Protein AF-A0A8J6EB30-F1 (afdb_monomer_lite)

Structure (mmCIF, N/CA/C/O backbone):
data_AF-A0A8J6EB30-F1
#
_entry.id   AF-A0A8J6EB30-F1
#
loop_
_atom_site.group_PDB
_atom_site.id
_atom_site.type_symbol
_atom_site.label_atom_id
_atom_site.label_alt_id
_atom_site.label_comp_id
_atom_site.label_asym_id
_atom_site.label_entity_id
_atom_site.label_seq_id
_atom_site.pdbx_PDB_ins_code
_atom_site.Cartn_x
_atom_site.Cartn_y
_atom_site.Cartn_z
_atom_site.occupancy
_atom_site.B_iso_or_equiv
_atom_site.auth_seq_id
_atom_site.auth_comp_id
_atom_site.auth_asym_id
_atom_site.auth_atom_id
_atom_site.pdbx_PDB_model_num
ATOM 1 N N . ASP A 1 1 ? 13.362 -8.548 6.497 1.00 59.22 1 ASP A N 1
ATOM 2 C CA . ASP A 1 1 ? 13.182 -8.832 5.056 1.00 59.22 1 ASP A CA 1
ATOM 3 C C . ASP A 1 1 ? 12.325 -7.748 4.424 1.00 59.22 1 ASP A C 1
ATOM 5 O O . ASP A 1 1 ? 11.724 -6.973 5.163 1.00 59.22 1 ASP A O 1
ATOM 9 N N . PHE A 1 2 ? 12.331 -7.633 3.097 1.00 71.62 2 PHE A N 1
ATOM 10 C CA . PHE A 1 2 ? 11.572 -6.624 2.349 1.00 71.62 2 PHE A CA 1
ATOM 11 C C . PHE A 1 2 ? 10.432 -7.324 1.606 1.00 71.62 2 PHE A C 1
ATOM 13 O O . PHE A 1 2 ? 10.643 -8.395 1.038 1.00 71.62 2 PHE A O 1
ATOM 20 N N . GLN A 1 3 ? 9.230 -6.754 1.662 1.00 89.06 3 GLN A N 1
ATOM 21 C CA . GLN A 1 3 ? 8.008 -7.368 1.144 1.00 89.06 3 GLN A CA 1
ATOM 22 C C . GLN A 1 3 ? 7.189 -6.347 0.362 1.00 89.06 3 GLN A C 1
ATOM 24 O O . GLN A 1 3 ? 7.165 -5.163 0.701 1.00 89.06 3 GLN A O 1
ATOM 29 N N . TRP A 1 4 ? 6.498 -6.830 -0.664 1.00 94.50 4 TRP A N 1
ATOM 30 C CA . TRP A 1 4 ? 5.539 -6.067 -1.462 1.00 94.50 4 TRP A CA 1
ATOM 31 C C . TRP A 1 4 ? 4.129 -6.613 -1.248 1.00 94.50 4 TRP A C 1
ATOM 33 O O . TRP A 1 4 ? 3.964 -7.788 -0.932 1.00 94.50 4 TRP A O 1
ATOM 43 N N . VAL A 1 5 ? 3.108 -5.776 -1.410 1.00 95.31 5 VAL A N 1
ATOM 44 C CA . VAL A 1 5 ? 1.706 -6.162 -1.191 1.00 95.31 5 VAL A CA 1
ATOM 45 C C . VAL A 1 5 ? 1.016 -6.325 -2.541 1.00 95.31 5 VAL A C 1
ATOM 47 O O . VAL A 1 5 ? 1.089 -5.443 -3.396 1.00 95.31 5 VAL A O 1
ATOM 50 N N . GLN A 1 6 ? 0.345 -7.460 -2.745 1.00 95.94 6 GLN A N 1
ATOM 51 C CA . GLN A 1 6 ? -0.452 -7.711 -3.945 1.00 95.94 6 GLN A CA 1
ATOM 52 C C . GLN A 1 6 ? -1.480 -6.586 -4.158 1.00 95.94 6 GLN A C 1
ATOM 54 O O . GLN A 1 6 ? -2.275 -6.285 -3.272 1.00 95.94 6 GLN A O 1
ATOM 59 N N . GLY A 1 7 ? -1.496 -5.994 -5.353 1.00 94.00 7 GLY A N 1
ATOM 60 C CA . GLY A 1 7 ? -2.440 -4.939 -5.734 1.00 94.00 7 GLY A CA 1
ATOM 61 C C . GLY A 1 7 ? -2.037 -3.506 -5.359 1.00 94.00 7 GLY A C 1
ATOM 62 O O . GLY A 1 7 ? -2.579 -2.581 -5.967 1.00 94.00 7 GLY A O 1
ATOM 63 N N . ASP A 1 8 ? -1.077 -3.306 -4.452 1.00 93.94 8 ASP A N 1
ATOM 64 C CA . ASP A 1 8 ? -0.544 -1.979 -4.116 1.00 93.94 8 ASP A CA 1
ATOM 65 C C . ASP A 1 8 ? 0.605 -1.564 -5.057 1.00 93.94 8 ASP A C 1
ATOM 67 O O . ASP A 1 8 ? 1.293 -2.391 -5.663 1.00 93.94 8 ASP A O 1
ATOM 71 N N . VAL A 1 9 ? 0.823 -0.251 -5.193 1.00 95.19 9 VAL A N 1
ATOM 72 C CA . VAL A 1 9 ? 1.916 0.296 -6.012 1.00 95.19 9 VAL A CA 1
ATOM 73 C C . VAL A 1 9 ? 3.246 0.087 -5.295 1.00 95.19 9 VAL A C 1
ATOM 75 O O . VAL A 1 9 ? 3.449 0.567 -4.182 1.00 95.19 9 VAL A O 1
ATOM 78 N N . CYS A 1 10 ? 4.154 -0.615 -5.961 1.00 93.62 10 CYS A N 1
ATOM 79 C CA . CYS A 1 10 ? 5.485 -0.949 -5.478 1.00 93.62 10 CYS A CA 1
ATOM 80 C C . CYS A 1 10 ? 6.544 -0.144 -6.243 1.00 93.62 10 CYS A C 1
ATOM 82 O O . CYS A 1 10 ? 6.416 0.069 -7.452 1.00 93.62 10 CYS A O 1
ATOM 84 N N . GLU A 1 11 ? 7.601 0.279 -5.547 1.00 93.69 11 GLU A N 1
ATOM 85 C CA . GLU A 1 11 ? 8.660 1.132 -6.100 1.00 93.69 11 GLU A CA 1
ATOM 86 C C . GLU A 1 11 ? 10.017 0.417 -6.173 1.00 93.69 11 GLU A C 1
ATOM 88 O O . GLU A 1 11 ? 10.403 -0.328 -5.269 1.00 93.69 11 GLU A O 1
ATOM 93 N N . VAL A 1 12 ? 10.774 0.698 -7.236 1.00 92.06 12 VAL A N 1
ATOM 94 C CA . VAL A 1 12 ? 12.175 0.297 -7.418 1.00 92.06 12 VAL A CA 1
ATOM 95 C C . VAL A 1 12 ? 12.986 1.536 -7.782 1.00 92.06 12 VAL A C 1
ATOM 97 O O . VAL A 1 12 ? 12.782 2.132 -8.840 1.00 92.06 12 VAL A O 1
ATOM 100 N N . GLN A 1 13 ? 13.938 1.911 -6.928 1.00 91.50 13 GLN A N 1
ATOM 101 C CA . GLN A 1 13 ? 14.874 2.995 -7.217 1.00 91.50 13 GLN A CA 1
ATOM 102 C C . GLN A 1 13 ? 16.136 2.459 -7.904 1.00 91.50 13 GLN A C 1
ATOM 104 O O . GLN A 1 13 ? 16.803 1.553 -7.407 1.00 91.50 13 GLN A O 1
ATOM 109 N N . LEU A 1 14 ? 16.471 3.054 -9.045 1.00 88.62 14 LEU A N 1
ATOM 110 C CA . LEU A 1 14 ? 17.650 2.776 -9.857 1.00 88.62 14 LEU A CA 1
ATOM 111 C C . LEU A 1 14 ? 18.564 4.006 -9.876 1.00 88.62 14 LEU A C 1
ATOM 113 O O . LEU A 1 14 ? 18.087 5.139 -9.882 1.00 88.62 14 LEU A O 1
ATOM 117 N N . MET A 1 15 ? 19.877 3.788 -9.956 1.00 90.25 15 MET A N 1
ATOM 118 C CA . MET A 1 15 ? 20.851 4.844 -10.246 1.00 90.25 15 MET A CA 1
ATOM 119 C C . MET A 1 15 ? 21.352 4.663 -11.680 1.00 90.25 15 MET A C 1
ATOM 121 O O . MET A 1 15 ? 22.014 3.669 -11.980 1.00 90.25 15 MET A O 1
ATOM 125 N N . VAL A 1 16 ? 21.035 5.607 -12.564 1.00 90.69 16 VAL A N 1
ATOM 126 C CA . VAL A 1 16 ? 21.432 5.590 -13.985 1.00 90.69 16 VAL A CA 1
ATOM 127 C C . VAL A 1 16 ? 22.398 6.732 -14.296 1.00 90.69 16 VAL A C 1
ATOM 129 O O . VAL A 1 16 ? 22.538 7.663 -13.511 1.00 90.69 16 VAL A O 1
ATOM 132 N N . TYR A 1 17 ? 23.081 6.678 -15.438 1.00 91.69 17 TYR A N 1
ATOM 133 C CA . TYR A 1 17 ? 24.004 7.727 -15.878 1.00 91.69 17 TYR A CA 1
ATOM 134 C C . TYR A 1 17 ? 23.824 7.981 -17.373 1.00 91.69 17 TYR A C 1
ATOM 136 O O . TYR A 1 17 ? 23.821 7.038 -18.163 1.00 91.69 17 TYR A O 1
ATOM 144 N N . ASN A 1 18 ? 23.690 9.251 -17.757 1.00 94.50 18 ASN A N 1
ATOM 145 C CA . ASN A 1 18 ? 23.754 9.681 -19.148 1.00 94.50 18 ASN A CA 1
ATOM 146 C C . ASN A 1 18 ? 25.196 10.103 -19.502 1.00 94.50 18 ASN A C 1
ATOM 148 O O . ASN A 1 18 ? 25.629 11.165 -19.050 1.00 94.50 18 ASN A O 1
ATOM 152 N N . PRO A 1 19 ? 25.931 9.332 -20.326 1.00 92.50 19 PRO A N 1
ATOM 153 C CA . PRO A 1 19 ? 27.276 9.689 -20.777 1.00 92.50 19 PRO A CA 1
ATOM 154 C C . PRO A 1 19 ? 27.287 10.690 -21.945 1.00 92.50 19 PRO A C 1
ATOM 156 O O . PRO A 1 19 ? 28.359 11.045 -22.427 1.00 92.50 19 PRO A O 1
ATOM 159 N N . MET A 1 20 ? 26.124 11.113 -22.455 1.00 94.25 20 MET A N 1
ATOM 160 C CA . MET A 1 20 ? 26.052 11.994 -23.620 1.00 94.25 20 MET A CA 1
ATOM 161 C C . MET A 1 20 ? 26.246 13.470 -23.227 1.00 94.25 20 MET A C 1
ATOM 163 O O . MET A 1 20 ? 25.727 13.903 -22.194 1.00 94.25 20 MET A O 1
ATOM 167 N N . PRO A 1 21 ? 26.893 14.289 -24.082 1.00 94.81 21 PRO A N 1
ATOM 168 C CA . PRO A 1 21 ? 27.106 15.724 -23.855 1.00 94.81 21 PRO A CA 1
ATOM 169 C C . PRO A 1 21 ? 25.845 16.573 -24.136 1.00 94.81 21 PRO A C 1
ATOM 171 O O . PRO A 1 21 ? 25.933 17.732 -24.539 1.00 94.81 21 PRO A O 1
ATOM 174 N N . PHE A 1 22 ? 24.655 15.989 -23.979 1.00 94.94 22 PHE A N 1
ATOM 175 C CA . PHE A 1 22 ? 23.350 16.621 -24.181 1.00 94.94 22 PHE A CA 1
ATOM 176 C C . PHE A 1 22 ? 22.278 15.935 -23.316 1.00 94.94 22 PHE A C 1
ATOM 178 O O . PHE A 1 22 ? 22.468 14.805 -22.864 1.00 94.94 22 PHE A O 1
ATOM 185 N N . GLU A 1 23 ? 21.141 16.605 -23.100 1.00 95.19 23 GLU A N 1
ATOM 186 C CA . GLU A 1 23 ? 19.981 16.020 -22.409 1.00 95.19 23 GLU A CA 1
ATOM 187 C C . GLU A 1 23 ? 19.445 14.805 -23.182 1.00 95.19 23 GLU A C 1
ATOM 189 O O . GLU A 1 23 ? 19.050 14.920 -24.346 1.00 95.19 23 GLU A O 1
ATOM 194 N N . LEU A 1 24 ? 19.411 13.645 -22.528 1.00 94.88 24 LEU A N 1
ATOM 195 C CA . LEU A 1 24 ? 18.899 12.407 -23.099 1.00 94.88 24 LEU A CA 1
ATOM 196 C C . LEU A 1 24 ? 17.431 12.231 -22.702 1.00 94.88 24 LEU A C 1
ATOM 198 O O . LEU A 1 24 ? 17.121 11.951 -21.543 1.00 94.88 24 LEU A O 1
ATOM 202 N N . ARG A 1 25 ? 16.525 12.390 -23.671 1.00 94.62 25 ARG A N 1
ATOM 203 C CA . ARG A 1 25 ? 15.101 12.087 -23.487 1.00 94.62 25 ARG A CA 1
ATOM 204 C C . ARG A 1 25 ? 14.846 10.592 -23.641 1.00 94.62 25 ARG A C 1
ATOM 206 O O . ARG A 1 25 ? 15.087 10.022 -24.702 1.00 94.62 25 ARG A O 1
ATOM 213 N N . VAL A 1 26 ? 14.331 9.997 -22.573 1.00 95.38 26 VAL A N 1
ATOM 214 C CA . VAL A 1 26 ? 13.856 8.619 -22.498 1.00 95.38 26 VAL A CA 1
ATOM 215 C C . VAL A 1 26 ? 12.338 8.643 -22.656 1.00 95.38 26 VAL A C 1
ATOM 217 O O . VAL A 1 26 ? 11.623 9.226 -21.841 1.00 95.38 26 VAL A O 1
ATOM 220 N N . GLU A 1 27 ? 11.849 8.043 -23.736 1.00 94.75 27 GLU A N 1
ATOM 221 C CA . GLU A 1 27 ? 10.437 8.072 -24.142 1.00 94.75 27 GLU A CA 1
ATOM 222 C C . GLU A 1 27 ? 9.580 7.139 -23.280 1.00 94.75 27 GLU A C 1
ATOM 224 O O . GLU A 1 27 ? 8.386 7.360 -23.096 1.00 94.75 27 GLU A O 1
ATOM 229 N N . THR A 1 28 ? 10.183 6.058 -22.788 1.00 94.31 28 THR A N 1
ATOM 230 C CA . THR A 1 28 ? 9.544 5.006 -21.995 1.00 94.31 28 THR A CA 1
ATOM 231 C C . THR A 1 28 ? 10.636 4.243 -21.256 1.00 94.31 28 THR A C 1
ATOM 233 O O . THR A 1 28 ? 11.582 3.787 -21.888 1.00 94.31 28 THR A O 1
ATOM 236 N N . MET A 1 29 ? 10.508 4.082 -19.944 1.00 95.75 29 MET A N 1
ATOM 237 C CA . MET A 1 29 ? 11.375 3.260 -19.102 1.00 95.75 29 MET A CA 1
ATOM 238 C C . MET A 1 29 ? 10.501 2.465 -18.133 1.00 95.75 29 MET A C 1
ATOM 240 O O . MET A 1 29 ? 9.633 3.040 -17.478 1.00 95.75 29 MET A O 1
ATOM 244 N N . GLY A 1 30 ? 10.707 1.154 -18.043 1.00 95.00 30 GLY A N 1
ATOM 245 C CA . GLY A 1 30 ? 9.877 0.258 -17.236 1.00 95.00 30 GLY A CA 1
ATOM 246 C C . GLY A 1 30 ? 10.669 -0.933 -16.715 1.00 95.00 30 GLY A C 1
ATOM 247 O O . GLY A 1 30 ? 11.785 -1.192 -17.158 1.00 95.00 30 GLY A O 1
ATOM 248 N N . LEU A 1 31 ? 10.120 -1.644 -15.735 1.00 95.25 31 LEU A N 1
ATOM 249 C CA . LEU A 1 31 ? 10.809 -2.754 -15.079 1.00 95.25 31 LEU A CA 1
ATOM 250 C C . LEU A 1 31 ? 10.747 -4.030 -15.928 1.00 95.25 31 LEU A C 1
ATOM 252 O O . LEU A 1 31 ? 9.751 -4.309 -16.594 1.00 95.25 31 LEU A O 1
ATOM 256 N N . LEU A 1 32 ? 11.819 -4.819 -15.863 1.00 93.75 32 LEU A N 1
ATOM 257 C CA . LEU A 1 32 ? 11.870 -6.199 -16.336 1.00 93.75 32 LEU A CA 1
ATOM 258 C C . LEU A 1 32 ? 11.867 -7.107 -15.109 1.00 93.75 32 LEU A C 1
ATOM 260 O O . LEU A 1 32 ? 12.786 -7.055 -14.290 1.00 93.75 32 LEU A O 1
ATOM 264 N N . THR A 1 33 ? 10.831 -7.927 -14.972 1.00 94.75 33 THR A N 1
ATOM 265 C CA . THR A 1 33 ? 10.595 -8.776 -13.798 1.00 94.75 33 THR A CA 1
ATOM 266 C C . THR A 1 33 ? 10.280 -10.215 -14.200 1.00 94.75 33 THR A C 1
ATOM 268 O O . THR A 1 33 ? 9.974 -10.508 -15.356 1.00 94.75 33 THR A O 1
ATOM 271 N N . SER A 1 34 ? 10.380 -11.136 -13.244 1.00 94.19 34 SER A N 1
ATOM 272 C CA . SER A 1 34 ? 9.935 -12.526 -13.390 1.00 94.19 34 SER A CA 1
ATOM 273 C C . SER A 1 34 ? 9.503 -13.113 -12.044 1.00 94.19 34 SER A C 1
ATOM 275 O O . SER A 1 34 ? 9.836 -12.556 -10.998 1.00 94.19 34 SER A O 1
ATOM 277 N N . GLY A 1 35 ? 8.752 -14.217 -12.066 1.00 94.31 35 GLY A N 1
ATOM 278 C CA . GLY A 1 35 ? 8.106 -14.786 -10.881 1.00 94.31 35 GLY A CA 1
ATOM 279 C C . GLY A 1 35 ? 6.596 -14.561 -10.936 1.00 94.31 35 GLY A C 1
ATOM 280 O O . GLY A 1 35 ? 5.938 -15.125 -11.809 1.00 94.31 35 GLY A O 1
ATOM 281 N N . VAL A 1 36 ? 6.058 -13.745 -10.026 1.00 96.06 36 VAL A N 1
ATOM 282 C CA . VAL A 1 36 ? 4.641 -13.325 -10.039 1.00 96.06 36 VAL A CA 1
ATOM 283 C C . VAL A 1 36 ? 4.266 -12.523 -11.294 1.00 96.06 36 VAL A C 1
ATOM 285 O O . VAL A 1 36 ? 5.113 -11.920 -11.956 1.00 96.06 36 VAL A O 1
ATOM 288 N N . GLU A 1 37 ? 2.967 -12.440 -11.576 1.00 96.88 37 GLU A N 1
ATOM 289 C CA . GLU A 1 37 ? 2.422 -11.500 -12.560 1.00 96.88 37 GLU A CA 1
ATOM 290 C C . GLU A 1 37 ? 2.611 -10.057 -12.070 1.00 96.88 37 GLU A C 1
ATOM 292 O O . GLU A 1 37 ? 2.176 -9.707 -10.970 1.00 96.88 37 GLU A O 1
ATOM 297 N N . PHE A 1 38 ? 3.235 -9.203 -12.883 1.00 96.44 38 PHE A N 1
ATOM 298 C CA . PHE A 1 38 ? 3.584 -7.832 -12.509 1.00 96.44 38 PHE A CA 1
ATOM 299 C C . PHE A 1 38 ? 3.249 -6.840 -13.622 1.00 96.44 38 PHE A C 1
ATOM 301 O O . PHE A 1 38 ? 3.666 -6.997 -14.768 1.00 96.44 38 PHE A O 1
ATOM 308 N N . GLU A 1 39 ? 2.526 -5.785 -13.264 1.00 97.06 39 GLU A N 1
ATOM 309 C CA . GLU A 1 39 ? 2.148 -4.696 -14.157 1.00 97.06 39 GLU A CA 1
ATOM 310 C C . GLU A 1 39 ? 3.106 -3.520 -13.950 1.00 97.06 39 GLU A C 1
ATOM 312 O O . GLU A 1 39 ? 2.933 -2.720 -13.031 1.00 97.06 39 GLU A O 1
ATOM 317 N N . SER A 1 40 ? 4.152 -3.419 -14.777 1.00 93.94 40 SER A N 1
ATOM 318 C CA . SER A 1 40 ? 5.017 -2.233 -14.762 1.00 93.94 40 SER A CA 1
ATOM 319 C C . SER A 1 40 ? 4.253 -1.021 -15.293 1.00 93.94 40 SER A C 1
ATOM 321 O O . SER A 1 40 ? 3.540 -1.123 -16.289 1.00 93.94 40 SER A O 1
ATOM 323 N N . LEU A 1 41 ? 4.440 0.131 -14.647 1.00 94.44 41 LEU A N 1
ATOM 324 C CA . LEU A 1 41 ? 3.885 1.418 -15.054 1.00 94.44 41 LEU A CA 1
ATOM 325 C C . LEU A 1 41 ? 5.033 2.269 -15.630 1.00 94.44 41 LEU A C 1
ATOM 327 O O . LEU A 1 41 ? 5.826 2.809 -14.854 1.00 94.44 41 LEU A O 1
ATOM 331 N N . PRO A 1 42 ? 5.197 2.352 -16.966 1.00 91.81 42 PRO A N 1
ATOM 332 C CA . PRO A 1 42 ? 6.387 2.961 -17.550 1.00 91.81 42 PRO A CA 1
ATOM 333 C C . PRO A 1 42 ? 6.409 4.487 -17.406 1.00 91.81 42 PRO A C 1
ATOM 335 O O . PRO A 1 42 ? 5.382 5.153 -17.543 1.00 91.81 42 PRO A O 1
ATOM 338 N N . ALA A 1 43 ? 7.599 5.045 -17.195 1.00 92.88 43 ALA A N 1
ATOM 339 C CA . ALA A 1 43 ? 7.835 6.479 -17.058 1.00 92.88 43 ALA A CA 1
ATOM 340 C C . ALA A 1 43 ? 8.587 7.055 -18.270 1.00 92.88 43 ALA A C 1
ATOM 342 O O . ALA A 1 43 ? 9.446 6.393 -18.849 1.00 92.88 43 ALA A O 1
ATOM 343 N N . ALA A 1 44 ? 8.308 8.311 -18.621 1.00 94.81 44 ALA A N 1
ATOM 344 C CA . ALA A 1 44 ? 9.126 9.106 -19.540 1.00 94.81 44 ALA A CA 1
ATOM 345 C C . ALA A 1 44 ? 9.935 10.134 -18.732 1.00 94.81 44 ALA A C 1
ATOM 347 O O . ALA A 1 44 ? 9.409 10.712 -17.779 1.00 94.81 44 ALA A O 1
ATOM 348 N N . LEU A 1 45 ? 11.204 10.361 -19.086 1.00 94.31 45 LEU A N 1
ATOM 349 C CA . LEU A 1 45 ? 12.111 11.215 -18.307 1.00 94.31 45 LEU A CA 1
ATOM 350 C C . LEU A 1 45 ? 13.223 11.854 -19.156 1.00 94.31 45 LEU A C 1
ATOM 352 O O . LEU A 1 45 ? 13.587 11.347 -20.215 1.00 94.31 45 LEU A O 1
ATOM 356 N N . SER A 1 46 ? 13.783 12.964 -18.669 1.00 94.75 46 SER A N 1
ATOM 357 C CA . SER A 1 46 ? 14.971 13.617 -19.240 1.00 94.75 46 SER A CA 1
ATOM 358 C C . SER A 1 46 ? 16.160 13.441 -18.299 1.00 94.75 46 SER A C 1
ATOM 360 O O . SER A 1 46 ? 16.129 13.937 -17.173 1.00 94.75 46 SER A O 1
ATOM 362 N N . LEU A 1 47 ? 17.227 12.790 -18.765 1.00 95.69 47 LEU A N 1
ATOM 363 C CA . LEU A 1 47 ? 18.503 12.743 -18.050 1.00 95.69 47 LEU A CA 1
ATOM 364 C C . LEU A 1 47 ? 19.383 13.929 -18.491 1.00 95.69 47 LEU A C 1
ATOM 366 O O . LEU A 1 47 ? 19.610 14.085 -19.695 1.00 95.69 47 LEU A O 1
ATOM 370 N N . PRO A 1 48 ? 19.916 14.754 -17.567 1.00 96.12 48 PRO A N 1
ATOM 371 C CA . PRO A 1 48 ? 20.847 15.834 -17.904 1.00 96.12 48 PRO A CA 1
ATOM 372 C C . PRO A 1 48 ? 22.084 15.344 -18.669 1.00 96.12 48 PRO A C 1
ATOM 374 O O . PRO A 1 48 ? 22.458 14.176 -18.562 1.00 96.12 48 PRO A O 1
ATOM 377 N N . ALA A 1 49 ? 22.744 16.235 -19.412 1.00 95.88 49 ALA A N 1
ATOM 378 C CA . ALA A 1 49 ? 24.053 15.950 -20.004 1.00 95.88 49 ALA A CA 1
ATOM 379 C C . ALA A 1 49 ? 25.064 15.545 -18.918 1.00 95.88 49 ALA A C 1
ATOM 381 O O . ALA A 1 49 ? 25.092 16.171 -17.859 1.00 95.88 49 ALA A O 1
ATOM 382 N N . GLU A 1 50 ? 25.871 14.513 -19.184 1.00 94.00 50 GLU A N 1
ATOM 383 C CA . GLU A 1 50 ? 26.930 14.018 -18.284 1.00 94.00 50 GLU A CA 1
ATOM 384 C C . GLU A 1 50 ? 26.473 13.840 -16.814 1.00 94.00 50 GLU A C 1
ATOM 386 O O . GLU A 1 50 ? 27.215 14.132 -15.879 1.00 94.00 50 GLU A O 1
ATOM 391 N N . SER A 1 51 ? 25.245 13.343 -16.599 1.00 90.94 51 SER A N 1
ATOM 392 C CA . SER A 1 51 ? 24.436 13.504 -15.368 1.00 90.94 51 SER A CA 1
ATOM 393 C C . SER A 1 51 ? 25.046 13.073 -14.024 1.00 90.94 51 SER A C 1
ATOM 395 O O . SER A 1 51 ? 24.440 13.318 -12.980 1.00 90.94 51 SER A O 1
ATOM 397 N N . GLY A 1 52 ? 26.160 12.340 -14.025 1.00 91.00 52 GLY A N 1
ATOM 398 C CA . GLY A 1 52 ? 26.562 11.487 -12.907 1.00 91.00 52 GLY A CA 1
ATOM 399 C C . GLY A 1 52 ? 25.499 10.425 -12.591 1.00 91.00 52 GLY A C 1
ATOM 400 O O . GLY A 1 52 ? 24.621 10.143 -13.411 1.00 91.00 52 GLY A O 1
ATOM 401 N N . LEU A 1 53 ? 25.569 9.836 -11.394 1.00 91.38 53 LEU A N 1
ATOM 402 C CA . LEU A 1 53 ? 24.553 8.896 -10.915 1.00 91.38 53 LEU A CA 1
ATOM 403 C C . LEU A 1 53 ? 23.254 9.646 -10.581 1.00 91.38 53 LEU A C 1
ATOM 405 O O . LEU A 1 53 ? 23.154 10.314 -9.553 1.00 91.38 53 LEU A O 1
ATOM 409 N N . TYR A 1 54 ? 22.265 9.507 -11.456 1.00 93.00 54 TYR A N 1
ATOM 410 C CA . TYR A 1 54 ? 20.951 10.129 -11.381 1.00 93.00 54 TYR A CA 1
ATOM 411 C C . TYR A 1 54 ? 19.911 9.120 -10.852 1.00 93.00 54 TYR A C 1
ATOM 413 O O . TYR A 1 54 ? 19.812 8.020 -11.407 1.00 93.00 54 TYR A O 1
ATOM 421 N N . PRO A 1 55 ? 19.143 9.446 -9.795 1.00 93.81 55 PRO A N 1
ATOM 422 C CA . PRO A 1 55 ? 18.128 8.550 -9.249 1.00 93.81 55 PRO A CA 1
ATOM 423 C C . PRO A 1 55 ? 16.866 8.534 -10.122 1.00 93.81 55 PRO A C 1
ATOM 425 O O . PRO A 1 55 ? 16.317 9.581 -10.461 1.00 93.81 55 PRO A O 1
ATOM 428 N N . VAL A 1 56 ? 16.372 7.339 -10.438 1.00 93.81 56 VAL A N 1
ATOM 429 C CA . VAL A 1 56 ? 15.095 7.110 -11.125 1.00 93.81 56 VAL A CA 1
ATOM 430 C C . VAL A 1 56 ? 14.279 6.116 -10.312 1.00 93.81 56 VAL A C 1
ATOM 432 O O . VAL A 1 56 ? 14.726 4.995 -10.083 1.00 93.81 56 VAL A O 1
ATOM 435 N N . THR A 1 57 ? 13.071 6.500 -9.907 1.00 94.94 57 THR A N 1
ATOM 436 C CA . THR A 1 57 ? 12.089 5.557 -9.358 1.00 94.94 57 THR A CA 1
ATOM 437 C C . THR A 1 57 ? 11.222 5.028 -10.497 1.00 94.94 57 THR A C 1
ATOM 439 O O . THR A 1 57 ? 10.555 5.805 -11.179 1.00 94.94 57 THR A O 1
ATOM 442 N N . LEU A 1 58 ? 11.226 3.711 -10.699 1.00 95.25 58 LEU A N 1
ATOM 443 C CA . LEU A 1 58 ? 10.245 3.007 -11.523 1.00 95.25 58 LEU A CA 1
ATOM 444 C C . LEU A 1 58 ? 9.217 2.336 -10.614 1.00 95.25 58 LEU A C 1
ATOM 446 O O . LEU A 1 58 ? 9.558 1.892 -9.517 1.00 95.25 58 LEU A O 1
ATOM 450 N N . VAL A 1 59 ? 7.970 2.246 -11.072 1.00 95.81 59 VAL A N 1
ATOM 451 C CA . VAL A 1 59 ? 6.864 1.714 -10.266 1.00 95.81 59 VAL A CA 1
ATOM 452 C C . VAL A 1 59 ? 6.047 0.669 -11.027 1.00 95.81 59 VAL A C 1
ATOM 454 O O . VAL A 1 59 ? 6.102 0.562 -12.257 1.00 95.81 59 VAL A O 1
ATOM 457 N N . GLY A 1 60 ? 5.297 -0.139 -10.289 1.00 96.00 60 GLY A N 1
ATOM 458 C CA . GLY A 1 60 ? 4.393 -1.138 -10.850 1.00 96.00 60 GLY A CA 1
ATOM 459 C C . GLY A 1 60 ? 3.569 -1.839 -9.779 1.00 96.00 60 GLY A C 1
ATOM 460 O O . GLY A 1 60 ? 3.723 -1.562 -8.593 1.00 96.00 60 GLY A O 1
ATOM 461 N N . VAL A 1 61 ? 2.678 -2.733 -10.198 1.00 97.31 61 VAL A N 1
ATOM 462 C CA . VAL A 1 61 ? 1.730 -3.415 -9.310 1.00 97.31 61 VAL A CA 1
ATOM 463 C C . VAL A 1 61 ? 1.849 -4.933 -9.481 1.00 97.31 61 VAL A C 1
ATOM 465 O O . VAL A 1 61 ? 1.550 -5.441 -10.566 1.00 97.31 61 VAL A O 1
ATOM 468 N N . PRO A 1 62 ? 2.247 -5.695 -8.445 1.00 96.88 62 PRO A N 1
ATOM 469 C CA . PRO A 1 62 ? 2.174 -7.148 -8.491 1.00 96.88 62 PRO A CA 1
ATOM 470 C C . PRO A 1 62 ? 0.706 -7.591 -8.418 1.00 96.88 62 PRO A C 1
ATOM 472 O O . PRO A 1 62 ? -0.050 -7.181 -7.535 1.00 96.88 62 PRO A O 1
ATOM 475 N N . ARG A 1 63 ? 0.282 -8.419 -9.375 1.00 96.12 63 ARG A N 1
ATOM 476 C CA . ARG A 1 63 ? -1.099 -8.909 -9.510 1.00 96.12 63 ARG A CA 1
ATOM 477 C C . ARG A 1 63 ? -1.328 -10.244 -8.796 1.00 96.12 63 ARG A C 1
ATOM 479 O O . ARG A 1 63 ? -2.459 -10.529 -8.406 1.00 96.12 63 ARG A O 1
ATOM 486 N N . THR A 1 64 ? -0.269 -11.010 -8.540 1.00 96.62 64 THR A N 1
ATOM 487 C CA . THR A 1 64 ? -0.288 -12.279 -7.790 1.00 96.62 64 THR A CA 1
ATOM 488 C C . THR A 1 64 ? 0.763 -12.304 -6.674 1.00 96.62 64 THR A C 1
ATOM 490 O O . THR A 1 64 ? 1.665 -11.469 -6.635 1.00 96.62 64 THR A O 1
ATOM 493 N N . THR A 1 65 ? 0.606 -13.234 -5.729 1.00 96.81 65 THR A N 1
ATOM 494 C CA . THR A 1 65 ? 1.498 -13.428 -4.575 1.00 96.81 65 THR A CA 1
ATOM 495 C C . THR A 1 65 ? 2.612 -14.429 -4.869 1.00 96.81 65 THR A C 1
ATOM 497 O O . THR A 1 65 ? 2.520 -15.230 -5.800 1.00 96.81 65 THR A O 1
ATOM 500 N N . GLY A 1 66 ? 3.657 -14.408 -4.042 1.00 95.56 66 GLY A N 1
ATOM 501 C CA . GLY A 1 66 ? 4.848 -15.240 -4.202 1.00 95.56 66 GLY A CA 1
ATOM 502 C C . GLY A 1 66 ? 6.086 -14.412 -4.532 1.00 95.56 66 GLY A C 1
ATOM 503 O O . GLY A 1 66 ? 6.106 -13.197 -4.362 1.00 95.56 66 GLY A O 1
ATOM 504 N N . GLN A 1 67 ? 7.145 -15.077 -4.975 1.00 94.69 67 GLN A N 1
ATOM 505 C CA . GLN A 1 67 ? 8.438 -14.437 -5.186 1.00 94.69 67 GLN A CA 1
ATOM 506 C C . GLN A 1 67 ? 8.500 -13.694 -6.526 1.00 94.69 67 GLN A C 1
ATOM 508 O O . GLN A 1 67 ? 8.135 -14.250 -7.564 1.00 94.69 67 GLN A O 1
ATOM 513 N N . ILE A 1 68 ? 8.999 -12.456 -6.510 1.00 94.00 68 ILE A N 1
ATOM 514 C CA . ILE A 1 68 ? 9.330 -11.679 -7.706 1.00 94.00 68 ILE A CA 1
ATOM 515 C C . ILE A 1 68 ? 10.825 -11.357 -7.734 1.00 94.00 68 ILE A C 1
ATOM 517 O O . ILE A 1 68 ? 11.407 -10.960 -6.726 1.00 94.00 68 ILE A O 1
ATOM 521 N N . THR A 1 69 ? 11.443 -11.482 -8.904 1.00 92.75 69 THR A N 1
ATOM 522 C CA . THR A 1 69 ? 12.809 -11.020 -9.163 1.00 92.75 69 THR A CA 1
ATOM 523 C C . THR A 1 69 ? 12.773 -9.876 -10.170 1.00 92.75 69 THR A C 1
ATOM 525 O O . THR A 1 69 ? 12.180 -9.992 -11.244 1.00 92.75 69 THR A O 1
ATOM 528 N N . VAL A 1 70 ? 13.407 -8.758 -9.815 1.00 92.38 70 VAL A N 1
ATOM 529 C CA . VAL A 1 70 ? 13.699 -7.637 -10.708 1.00 92.38 70 VAL A CA 1
ATOM 530 C C . VAL A 1 70 ? 14.946 -7.999 -11.508 1.00 92.38 70 VAL A C 1
ATOM 532 O O . VAL A 1 70 ? 16.062 -7.956 -10.996 1.00 92.38 70 VAL A O 1
ATOM 535 N N . ASN A 1 71 ? 14.746 -8.359 -12.771 1.00 91.25 71 ASN A N 1
ATOM 536 C CA . ASN A 1 71 ? 15.808 -8.748 -13.698 1.00 91.25 71 ASN A CA 1
ATOM 537 C C . ASN A 1 71 ? 16.500 -7.515 -14.304 1.00 91.25 71 ASN A C 1
ATOM 539 O O . ASN A 1 71 ? 17.635 -7.605 -14.770 1.00 91.25 71 ASN A O 1
ATOM 543 N N . GLY A 1 72 ? 15.826 -6.360 -14.299 1.00 91.88 72 GLY A N 1
ATOM 544 C CA . GLY A 1 72 ? 16.377 -5.072 -14.713 1.00 91.88 72 GLY A CA 1
ATOM 545 C C . GLY A 1 72 ? 15.315 -4.092 -15.179 1.00 91.88 72 GLY A C 1
ATOM 546 O O . GLY A 1 72 ? 14.242 -4.003 -14.583 1.00 91.88 72 GLY A O 1
ATOM 547 N N . TYR A 1 73 ? 15.618 -3.345 -16.236 1.00 93.19 73 TYR A N 1
ATOM 548 C CA . TYR A 1 73 ? 14.698 -2.379 -16.835 1.00 93.19 73 TYR A CA 1
ATOM 549 C C . TYR A 1 73 ? 14.800 -2.393 -18.360 1.00 93.19 73 TYR A C 1
ATOM 551 O O . TYR A 1 73 ? 15.853 -2.700 -18.911 1.00 93.19 73 TYR A O 1
ATOM 559 N N . HIS A 1 74 ? 13.720 -2.022 -19.037 1.00 94.69 74 HIS A N 1
ATOM 560 C CA . HIS A 1 74 ? 13.718 -1.708 -20.460 1.00 94.69 74 HIS A CA 1
ATOM 561 C C . HIS A 1 74 ? 13.647 -0.194 -20.665 1.00 94.69 74 HIS A C 1
ATOM 563 O O . HIS A 1 74 ? 13.182 0.540 -19.789 1.00 94.69 74 HIS A O 1
ATOM 569 N N . THR A 1 75 ? 14.102 0.285 -21.821 1.00 95.12 75 THR A N 1
ATOM 570 C CA . THR A 1 75 ? 14.118 1.713 -22.157 1.00 95.12 75 THR A CA 1
ATOM 571 C C . THR A 1 75 ? 13.927 1.957 -23.658 1.00 95.12 75 THR A C 1
ATOM 573 O O . THR A 1 75 ? 14.441 1.190 -24.468 1.00 95.12 75 THR A O 1
ATOM 576 N N . SER A 1 76 ? 13.203 3.018 -24.034 1.00 95.31 76 SER A N 1
ATOM 577 C CA . SER A 1 76 ? 13.130 3.558 -25.401 1.00 95.31 76 SER A CA 1
ATOM 578 C C . SER A 1 76 ? 13.807 4.920 -25.457 1.00 95.31 76 SER A C 1
ATOM 580 O O . SER A 1 76 ? 13.411 5.854 -24.752 1.00 95.31 76 SER A O 1
ATOM 582 N N . VAL A 1 77 ? 14.833 5.034 -26.299 1.00 92.12 77 VAL A N 1
ATOM 583 C CA . VAL A 1 77 ? 15.634 6.250 -26.471 1.00 92.12 77 VAL A CA 1
ATOM 584 C C . VAL A 1 77 ? 15.894 6.453 -27.960 1.00 92.12 77 VAL A C 1
ATOM 586 O O . VAL A 1 77 ? 16.415 5.562 -28.626 1.00 92.12 77 VAL A O 1
ATOM 589 N N . PHE A 1 78 ? 15.524 7.620 -28.497 1.00 89.12 78 PHE A N 1
ATOM 590 C CA . PHE A 1 78 ? 15.570 7.910 -29.940 1.00 89.12 78 PHE A CA 1
ATOM 591 C C . PHE A 1 78 ? 14.830 6.866 -30.809 1.00 89.12 78 PHE A C 1
ATOM 593 O O . PHE A 1 78 ? 15.282 6.541 -31.908 1.00 89.12 78 PHE A O 1
ATOM 600 N N . GLY A 1 79 ? 13.717 6.308 -30.315 1.00 88.94 79 GLY A N 1
ATOM 601 C CA . GLY A 1 79 ? 12.989 5.219 -30.974 1.00 88.94 79 GLY A CA 1
ATOM 602 C C . GLY A 1 79 ? 13.703 3.858 -30.983 1.00 88.94 79 GLY A C 1
ATOM 603 O O . GLY A 1 79 ? 13.231 2.934 -31.646 1.00 88.94 79 GLY A O 1
ATOM 604 N N . VAL A 1 80 ? 14.829 3.709 -30.274 1.00 93.00 80 VAL A N 1
ATOM 605 C CA . VAL A 1 80 ? 15.520 2.427 -30.076 1.00 93.00 80 VAL A CA 1
ATOM 606 C C . VAL A 1 80 ? 15.130 1.854 -28.717 1.00 93.00 80 VAL A C 1
ATOM 608 O O . VAL A 1 80 ? 15.430 2.444 -27.679 1.00 93.00 80 VAL A O 1
ATOM 611 N N . TYR A 1 81 ? 14.485 0.687 -28.734 1.00 94.50 81 TYR A N 1
ATOM 612 C CA . TYR A 1 81 ? 14.176 -0.098 -27.540 1.00 94.50 81 TYR A CA 1
ATOM 613 C C . TYR A 1 81 ? 15.387 -0.942 -27.113 1.00 94.50 81 TYR A C 1
ATOM 615 O O . TYR A 1 81 ? 16.048 -1.546 -27.959 1.00 94.50 81 TYR A O 1
ATOM 623 N N . SER A 1 82 ? 15.666 -1.004 -25.810 1.00 93.56 82 SER A N 1
ATOM 624 C CA . SER A 1 82 ? 16.773 -1.770 -25.228 1.00 93.56 82 SER A CA 1
ATOM 625 C C . SER A 1 82 ? 16.396 -2.365 -23.872 1.00 93.56 82 SER A C 1
ATOM 627 O O . SER A 1 82 ? 15.904 -1.651 -22.999 1.00 93.56 82 SER A O 1
ATOM 629 N N . ASP A 1 83 ? 16.725 -3.642 -23.670 1.00 93.19 83 ASP A N 1
ATOM 630 C CA . ASP A 1 83 ? 16.620 -4.338 -22.384 1.00 93.19 83 ASP A CA 1
ATOM 631 C C . ASP A 1 83 ? 17.960 -4.290 -21.634 1.00 93.19 83 ASP A C 1
ATOM 633 O O . ASP A 1 83 ? 18.995 -4.733 -22.136 1.00 93.19 83 ASP A O 1
ATOM 637 N N . CYS A 1 84 ? 17.945 -3.768 -20.410 1.00 89.81 84 CYS A N 1
ATOM 638 C CA . CYS A 1 84 ? 19.111 -3.602 -19.547 1.00 89.81 84 CYS A CA 1
ATOM 639 C C . CYS A 1 84 ? 19.021 -4.560 -18.349 1.00 89.81 84 CYS A C 1
ATOM 641 O O . CYS A 1 84 ? 18.452 -4.227 -17.305 1.00 89.81 84 CYS A O 1
ATOM 643 N N . LEU A 1 85 ? 19.586 -5.760 -18.509 1.00 89.06 85 LEU A N 1
ATOM 644 C CA . LEU A 1 85 ? 19.599 -6.811 -17.484 1.00 89.06 85 LEU A CA 1
ATOM 645 C C . LEU A 1 85 ? 20.690 -6.590 -16.422 1.00 89.06 85 LEU A C 1
ATOM 647 O O . LEU A 1 85 ? 21.846 -6.313 -16.748 1.00 89.06 85 LEU A O 1
ATOM 651 N N . LEU A 1 86 ? 20.327 -6.788 -15.154 1.00 83.38 86 LEU A N 1
ATOM 652 C CA . LEU A 1 86 ? 21.185 -6.584 -13.984 1.00 83.38 86 LEU A CA 1
ATOM 653 C C . LEU A 1 86 ? 22.266 -7.660 -13.825 1.00 83.38 86 LEU A C 1
ATOM 655 O O . LEU A 1 86 ? 23.363 -7.342 -13.370 1.00 83.38 86 LEU A O 1
ATOM 659 N N . ASP A 1 87 ? 22.002 -8.900 -14.247 1.00 74.88 87 ASP A N 1
ATOM 660 C CA . ASP A 1 87 ? 22.949 -10.025 -14.127 1.00 74.88 87 ASP A CA 1
ATOM 661 C C . ASP A 1 87 ? 24.275 -9.800 -14.875 1.00 74.88 87 ASP A C 1
ATOM 663 O O . ASP A 1 87 ? 25.292 -10.411 -14.549 1.00 74.88 87 ASP A O 1
ATOM 667 N N . ASN A 1 88 ? 24.279 -8.902 -15.866 1.00 65.00 88 ASN A N 1
ATOM 668 C CA . ASN A 1 88 ? 25.459 -8.552 -16.654 1.00 65.00 88 ASN A CA 1
ATOM 669 C C . ASN A 1 88 ? 26.255 -7.363 -16.074 1.00 65.00 88 ASN A C 1
ATOM 671 O O . ASN A 1 88 ? 27.253 -6.958 -16.672 1.00 65.00 88 ASN A O 1
ATOM 675 N N . LEU A 1 89 ? 25.838 -6.774 -14.944 1.00 69.00 89 LEU A N 1
ATOM 676 C CA . LEU A 1 89 ? 26.499 -5.604 -14.352 1.00 69.00 89 LEU A CA 1
ATOM 677 C C . LEU A 1 89 ? 27.639 -6.004 -13.391 1.00 69.00 89 LEU A C 1
ATOM 679 O O . LEU A 1 89 ? 27.380 -6.541 -12.309 1.00 69.00 89 LEU A O 1
ATOM 683 N N . PRO A 1 90 ? 28.914 -5.703 -13.715 1.00 65.25 90 PRO A N 1
ATOM 684 C CA . PRO A 1 90 ? 30.039 -6.089 -12.872 1.00 65.25 90 PRO A CA 1
ATOM 685 C C . PRO A 1 90 ? 30.013 -5.346 -11.529 1.00 65.25 90 PRO A C 1
ATOM 687 O O . PRO A 1 90 ? 30.078 -4.120 -11.476 1.00 65.25 90 PRO A O 1
ATOM 690 N N . GLY A 1 91 ? 29.973 -6.107 -10.432 1.00 64.06 91 GLY A N 1
ATOM 691 C CA . GLY A 1 91 ? 30.011 -5.584 -9.062 1.00 64.06 91 GLY A CA 1
ATOM 692 C C . GLY A 1 91 ? 28.654 -5.506 -8.356 1.00 64.06 91 GLY A C 1
ATOM 693 O O . GLY A 1 91 ? 28.631 -5.278 -7.144 1.00 64.06 91 GLY A O 1
ATOM 694 N N . LEU A 1 92 ? 27.541 -5.750 -9.056 1.00 65.44 92 LEU A N 1
ATOM 695 C CA . LEU A 1 92 ? 26.247 -5.943 -8.404 1.00 65.44 92 LEU A CA 1
ATOM 696 C C . LEU A 1 92 ? 26.245 -7.264 -7.610 1.00 65.44 92 LEU A C 1
ATOM 698 O O . LEU A 1 92 ? 26.861 -8.249 -8.012 1.00 65.44 92 LEU A O 1
ATOM 702 N N . LYS A 1 93 ? 25.549 -7.287 -6.468 1.00 61.41 93 LYS A N 1
ATOM 703 C CA . LYS A 1 93 ? 25.265 -8.512 -5.707 1.00 61.41 93 LYS A CA 1
ATOM 704 C C . LYS A 1 93 ? 23.777 -8.819 -5.834 1.00 61.41 93 LYS A C 1
ATOM 706 O O . LYS A 1 93 ? 22.963 -8.056 -5.322 1.00 61.41 93 LYS A O 1
ATOM 711 N N . ASN A 1 94 ? 23.433 -9.935 -6.473 1.00 58.47 94 ASN A N 1
ATOM 712 C CA . ASN A 1 94 ? 22.056 -10.313 -6.831 1.00 58.47 94 ASN A CA 1
ATOM 713 C C . ASN A 1 94 ? 21.121 -10.457 -5.602 1.00 58.47 94 ASN A C 1
ATOM 715 O O . ASN A 1 94 ? 19.901 -10.419 -5.739 1.00 58.47 94 ASN A O 1
ATOM 719 N N . ASN A 1 95 ? 21.687 -10.548 -4.391 1.00 58.12 95 ASN A N 1
ATOM 720 C CA . ASN A 1 95 ? 21.021 -10.617 -3.082 1.00 58.12 95 ASN A CA 1
ATOM 721 C C . ASN A 1 95 ? 20.035 -9.467 -2.756 1.00 58.12 95 ASN A C 1
ATOM 723 O O . ASN A 1 95 ? 19.438 -9.498 -1.684 1.00 58.12 95 ASN A O 1
ATOM 727 N N . GLY A 1 96 ? 19.898 -8.446 -3.609 1.00 62.12 96 GLY A N 1
ATOM 728 C CA . GLY A 1 96 ? 18.940 -7.340 -3.450 1.00 62.12 96 GLY A CA 1
ATOM 729 C C . GLY A 1 96 ? 17.845 -7.271 -4.522 1.00 62.12 96 GLY A C 1
ATOM 730 O O . GLY A 1 96 ? 17.038 -6.350 -4.490 1.00 62.12 96 GLY A O 1
ATOM 731 N N . CYS A 1 97 ? 17.820 -8.202 -5.482 1.00 79.62 97 CYS A N 1
ATOM 732 C CA . CYS A 1 97 ? 16.929 -8.139 -6.649 1.00 79.62 97 CYS A CA 1
ATOM 733 C C . CYS A 1 97 ? 15.648 -8.978 -6.505 1.00 79.62 97 CYS A C 1
ATOM 735 O O . CYS A 1 97 ? 14.799 -8.932 -7.388 1.00 79.62 97 CYS A O 1
ATOM 737 N N . THR A 1 98 ? 15.509 -9.761 -5.432 1.00 89.38 98 THR A N 1
ATOM 738 C CA . THR A 1 98 ? 14.363 -10.658 -5.203 1.00 89.38 98 THR A CA 1
ATOM 739 C C . THR A 1 98 ? 13.571 -10.208 -3.978 1.00 89.38 98 THR A C 1
ATOM 741 O O . THR A 1 98 ? 14.161 -9.904 -2.943 1.00 89.38 98 THR A O 1
ATOM 744 N N . VAL A 1 99 ? 12.246 -10.154 -4.112 1.00 92.00 99 VAL A N 1
ATOM 745 C CA . VAL A 1 99 ? 11.286 -9.660 -3.114 1.00 92.00 99 VAL A CA 1
ATOM 746 C C . VAL A 1 99 ? 10.133 -10.658 -3.010 1.00 92.00 99 VAL A C 1
ATOM 748 O O . VAL A 1 99 ? 9.717 -11.225 -4.020 1.00 92.00 99 VAL A O 1
ATOM 751 N N . ASP A 1 100 ? 9.589 -10.866 -1.813 1.00 94.62 100 ASP A N 1
ATOM 752 C CA . ASP A 1 100 ? 8.385 -11.683 -1.642 1.00 94.62 100 ASP A CA 1
ATOM 753 C C . ASP A 1 100 ? 7.131 -10.794 -1.642 1.00 94.62 100 ASP A C 1
ATOM 755 O O . ASP A 1 100 ? 7.017 -9.840 -0.864 1.00 94.62 100 ASP A O 1
ATOM 759 N N . VAL A 1 101 ? 6.175 -11.114 -2.517 1.00 96.62 101 VAL A N 1
ATOM 760 C CA . VAL A 1 101 ? 4.859 -10.473 -2.581 1.00 96.62 101 VAL A CA 1
ATOM 761 C C . VAL A 1 101 ? 3.885 -11.214 -1.668 1.00 96.62 101 VAL A C 1
ATOM 763 O O . VAL A 1 101 ? 3.494 -12.355 -1.940 1.00 96.62 101 VAL A O 1
ATOM 766 N N . ILE A 1 102 ? 3.470 -10.548 -0.594 1.00 96.00 102 ILE A N 1
ATOM 767 C CA . ILE A 1 102 ? 2.448 -11.029 0.339 1.00 96.00 102 ILE A CA 1
ATOM 768 C C . ILE A 1 102 ? 1.030 -10.715 -0.181 1.00 96.00 102 ILE A C 1
ATOM 770 O O . ILE A 1 102 ? 0.871 -9.838 -1.037 1.00 96.00 102 ILE A O 1
ATOM 774 N N . PRO A 1 103 ? -0.014 -11.423 0.301 1.00 95.00 103 PRO A N 1
ATOM 775 C CA . PRO A 1 103 ? -1.404 -11.126 -0.048 1.00 95.00 103 PRO A CA 1
ATOM 776 C C . PRO A 1 103 ? -1.793 -9.669 0.200 1.00 95.00 103 PRO A C 1
ATOM 778 O O . PRO A 1 103 ? -1.214 -8.998 1.056 1.00 95.00 103 PRO A O 1
ATOM 781 N N . ALA A 1 104 ? -2.808 -9.209 -0.532 1.00 94.00 104 ALA A N 1
ATOM 782 C CA . ALA A 1 104 ? -3.421 -7.903 -0.324 1.00 94.00 104 ALA A CA 1
ATOM 783 C C . ALA A 1 104 ? -3.864 -7.739 1.144 1.00 94.00 104 ALA A C 1
ATOM 785 O O . ALA A 1 104 ? -4.320 -8.693 1.780 1.00 94.00 104 ALA A O 1
ATOM 786 N N . LEU A 1 105 ? -3.709 -6.531 1.695 1.00 92.75 105 LEU A N 1
ATOM 787 C CA . LEU A 1 105 ? -3.952 -6.262 3.115 1.00 92.75 105 LEU A CA 1
ATOM 788 C C . LEU A 1 105 ? -5.241 -5.447 3.336 1.00 92.75 105 LEU A C 1
ATOM 790 O O . LEU A 1 105 ? -5.529 -4.523 2.569 1.00 92.75 105 LEU A O 1
ATOM 794 N N . PRO A 1 106 ? -6.016 -5.724 4.404 1.00 91.69 106 PRO A N 1
ATOM 795 C CA . PRO A 1 106 ? -7.178 -4.916 4.761 1.00 91.69 106 PRO A CA 1
ATOM 796 C C . PRO A 1 106 ? -6.741 -3.513 5.202 1.00 91.69 106 PRO A C 1
ATOM 798 O O . PRO A 1 106 ? -5.803 -3.349 5.983 1.00 91.69 106 PRO A O 1
ATOM 801 N N . ARG A 1 107 ? -7.445 -2.479 4.729 1.00 92.00 107 ARG A N 1
ATOM 802 C CA . ARG A 1 107 ? -7.096 -1.071 4.985 1.00 92.00 107 ARG A CA 1
ATOM 803 C C . ARG A 1 107 ? -8.169 -0.409 5.837 1.00 92.00 107 ARG A C 1
ATOM 805 O O . ARG A 1 107 ? -9.301 -0.243 5.393 1.00 92.00 107 ARG A O 1
ATOM 812 N N . LEU A 1 108 ? -7.812 -0.014 7.059 1.00 92.69 108 LEU A N 1
ATOM 813 C CA . LEU A 1 108 ? -8.742 0.592 8.014 1.00 92.69 108 LEU A CA 1
ATOM 814 C C . LEU A 1 108 ? -8.572 2.112 8.098 1.00 92.69 108 LEU A C 1
ATOM 816 O O . LEU A 1 108 ? -7.468 2.618 8.288 1.00 92.69 108 LEU A O 1
ATOM 820 N N . GLN A 1 109 ? -9.687 2.837 8.049 1.00 93.06 109 GLN A N 1
ATOM 821 C CA . GLN A 1 109 ? -9.762 4.231 8.463 1.00 93.06 109 GLN A CA 1
ATOM 822 C C . GLN A 1 109 ? -10.245 4.308 9.915 1.00 93.06 109 GLN A C 1
ATOM 824 O O . GLN A 1 109 ? -11.326 3.823 10.254 1.00 93.06 109 GLN A O 1
ATOM 829 N N . ILE A 1 110 ? -9.445 4.942 10.774 1.00 92.00 110 ILE A N 1
ATOM 830 C CA . ILE A 1 110 ? -9.763 5.147 12.192 1.00 92.00 110 ILE A CA 1
ATOM 831 C C . ILE A 1 110 ? -10.400 6.529 12.378 1.00 92.00 110 ILE A C 1
ATOM 833 O O . ILE A 1 110 ? -9.926 7.531 11.837 1.00 92.00 110 ILE A O 1
ATOM 837 N N . SER A 1 111 ? -11.468 6.603 13.171 1.00 91.50 111 SER A N 1
ATOM 838 C CA . SER A 1 111 ? -12.047 7.871 13.631 1.00 91.50 111 SER A CA 1
ATOM 839 C C . SER A 1 111 ? -12.576 7.774 15.065 1.00 91.50 111 SER A C 1
ATOM 841 O O . SER A 1 111 ? -12.838 6.687 15.580 1.00 91.50 111 SER A O 1
ATOM 843 N N . THR A 1 112 ? -12.681 8.922 15.735 1.00 91.94 112 THR A N 1
ATOM 844 C CA . THR A 1 112 ? -12.908 9.033 17.185 1.00 91.94 112 THR A CA 1
ATOM 845 C C . THR A 1 112 ? -14.045 9.999 17.503 1.00 91.94 112 THR A C 1
ATOM 847 O O . THR A 1 112 ? -14.184 11.023 16.840 1.00 91.94 112 THR A O 1
ATOM 850 N N . SER A 1 113 ? -14.816 9.742 18.565 1.00 89.56 113 SER A N 1
ATOM 851 C CA . SER A 1 113 ? -15.877 10.665 19.022 1.00 89.56 113 SER A CA 1
ATOM 852 C C . SER A 1 113 ? -15.376 11.956 19.678 1.00 89.56 113 SER A C 1
ATOM 854 O O . SER A 1 113 ? -16.177 12.841 19.969 1.00 89.56 113 SER A O 1
ATOM 856 N N . LEU A 1 114 ? -14.080 12.049 19.974 1.00 86.88 114 LEU A N 1
ATOM 857 C CA . LEU A 1 114 ? -13.453 13.209 20.605 1.00 86.88 114 LEU A CA 1
ATOM 858 C C . LEU A 1 114 ? -12.719 14.061 19.554 1.00 86.88 114 LEU A C 1
ATOM 860 O O . LEU A 1 114 ? -12.199 13.501 18.581 1.00 86.88 114 LEU A O 1
ATOM 864 N N . PRO A 1 115 ? -12.671 15.398 19.724 1.00 76.19 115 PRO A N 1
ATOM 865 C CA . PRO A 1 115 ? -12.057 16.297 18.754 1.00 76.19 115 PRO A CA 1
ATOM 866 C C . PRO A 1 115 ? -10.554 16.032 18.603 1.00 76.19 115 PRO A C 1
ATOM 868 O O . PRO A 1 115 ? -9.850 15.742 19.575 1.00 76.19 115 PRO A O 1
ATOM 871 N N . ARG A 1 116 ? -10.054 16.176 17.369 1.00 73.88 116 ARG A N 1
ATOM 872 C CA . ARG A 1 116 ? -8.615 16.100 17.082 1.00 73.88 116 ARG A CA 1
ATOM 873 C C . ARG A 1 116 ? -7.869 17.224 17.798 1.00 73.88 116 ARG A C 1
ATOM 875 O O . ARG A 1 116 ? -8.331 18.363 17.829 1.00 73.88 116 ARG A O 1
ATOM 882 N N . SER A 1 117 ? -6.693 16.908 18.329 1.00 69.00 117 SER A N 1
ATOM 883 C CA . SER A 1 117 ? -5.824 17.894 18.963 1.00 69.00 117 SER A CA 1
ATOM 884 C C . SER A 1 117 ? -5.237 18.856 17.929 1.00 69.00 117 SER A C 1
ATOM 886 O O . SER A 1 117 ? -4.662 18.431 16.926 1.00 69.00 117 SER A O 1
ATOM 888 N N . ALA A 1 118 ? -5.305 20.160 18.207 1.00 58.91 118 ALA A N 1
ATOM 889 C CA . ALA A 1 118 ? -4.727 21.200 17.352 1.00 58.91 118 ALA A CA 1
ATOM 890 C C . ALA A 1 118 ? -3.186 21.143 17.251 1.00 58.91 118 ALA A C 1
ATOM 892 O O . ALA A 1 118 ? -2.604 21.819 16.409 1.00 58.91 118 ALA A O 1
ATOM 893 N N . HIS A 1 119 ? -2.516 20.336 18.083 1.00 55.06 119 HIS A N 1
ATOM 894 C CA . HIS A 1 119 ? -1.059 20.168 18.060 1.00 55.06 119 HIS A CA 1
ATOM 895 C C . HIS A 1 119 ? -0.566 19.154 17.003 1.00 55.06 119 HIS A C 1
ATOM 897 O O . HIS A 1 119 ? 0.634 18.971 16.838 1.00 55.06 119 HIS A O 1
ATOM 903 N N . SER A 1 120 ? -1.477 18.521 16.255 1.00 49.97 120 SER A N 1
ATOM 904 C CA . SER A 1 120 ? -1.209 17.461 15.264 1.00 49.97 120 SER A CA 1
ATOM 905 C C . SER A 1 120 ? -0.553 17.941 13.946 1.00 49.97 120 SER A C 1
ATOM 907 O O . SER A 1 120 ? -0.808 17.363 12.893 1.00 49.97 120 SER A O 1
ATOM 909 N N . LEU A 1 121 ? 0.245 19.016 13.970 1.00 45.66 121 LEU A N 1
ATOM 910 C CA . LEU A 1 121 ? 0.797 19.681 12.774 1.00 45.66 121 LEU A CA 1
ATOM 911 C C . LEU A 1 121 ? 2.238 19.272 12.411 1.00 45.66 121 LEU A C 1
ATOM 913 O O . LEU A 1 121 ? 2.840 19.890 11.536 1.00 45.66 121 LEU A O 1
ATOM 917 N N . GLN A 1 122 ? 2.796 18.238 13.046 1.00 52.38 122 GLN A N 1
ATOM 918 C CA . GLN A 1 122 ? 4.065 17.639 12.619 1.00 52.38 122 GLN A CA 1
ATOM 919 C C . GLN A 1 122 ? 3.801 16.389 11.762 1.00 52.38 122 GLN A C 1
ATOM 921 O O . GLN A 1 122 ? 3.228 15.431 12.278 1.00 52.38 122 GLN A O 1
ATOM 926 N N . PRO A 1 123 ? 4.213 16.368 10.480 1.00 41.84 123 PRO A N 1
ATOM 927 C CA . PRO A 1 123 ? 4.149 15.166 9.659 1.00 41.84 123 PRO A CA 1
ATOM 928 C C . PRO A 1 123 ? 5.314 14.229 10.012 1.00 41.84 123 PRO A C 1
ATOM 930 O O . PRO A 1 123 ? 6.434 14.411 9.537 1.00 41.84 123 PRO A O 1
ATOM 933 N N . SER A 1 124 ? 5.053 13.230 10.856 1.00 43.50 124 SER A N 1
ATOM 934 C CA . SER A 1 124 ? 5.915 12.052 11.010 1.00 43.50 124 SER A CA 1
ATOM 935 C C . SER A 1 124 ? 5.480 10.938 10.044 1.00 43.50 124 SER A C 1
ATOM 937 O O . SER A 1 124 ? 4.341 10.906 9.581 1.00 43.50 124 SER A O 1
ATOM 939 N N . SER A 1 125 ? 6.415 10.063 9.672 1.00 42.84 125 SER A N 1
ATOM 940 C CA . SER A 1 125 ? 6.276 9.139 8.538 1.00 42.84 125 SER A CA 1
ATOM 941 C C . SER A 1 125 ? 5.301 7.979 8.778 1.00 42.84 125 SER A C 1
ATOM 943 O O . SER A 1 125 ? 5.357 7.322 9.822 1.00 42.84 125 SER A O 1
ATOM 945 N N . ASP A 1 126 ? 4.481 7.708 7.757 1.00 44.72 126 ASP A N 1
ATOM 946 C CA . ASP A 1 126 ? 3.702 6.496 7.421 1.00 44.72 126 ASP A CA 1
ATOM 947 C C . ASP A 1 126 ? 2.759 5.879 8.470 1.00 44.72 126 ASP A C 1
ATOM 949 O O . ASP A 1 126 ? 1.955 5.003 8.153 1.00 44.72 126 ASP A O 1
ATOM 953 N N . ASN A 1 127 ? 2.771 6.363 9.707 1.00 50.44 127 ASN A N 1
ATOM 954 C CA . ASN A 1 127 ? 1.875 5.911 10.761 1.00 50.44 127 ASN A CA 1
ATOM 955 C C . ASN A 1 127 ? 0.589 6.747 10.752 1.00 50.44 127 ASN A C 1
ATOM 957 O O . ASN A 1 127 ? 0.631 7.966 10.911 1.00 50.44 127 ASN A O 1
ATOM 961 N N . VAL A 1 128 ? -0.573 6.096 10.626 1.00 57.94 128 VAL A N 1
ATOM 962 C CA . VAL A 1 128 ? -1.893 6.758 10.633 1.00 57.94 128 VAL A CA 1
ATOM 963 C C . VAL A 1 128 ? -2.280 7.173 12.062 1.00 57.94 128 VAL A C 1
ATOM 965 O O . VAL A 1 128 ? -3.151 6.583 12.702 1.00 57.94 128 VAL A O 1
ATOM 968 N N . SER A 1 129 ? -1.612 8.196 12.598 1.00 63.75 129 SER A N 1
ATOM 969 C CA . SER A 1 129 ? -1.860 8.701 13.946 1.00 63.75 129 SER A CA 1
ATOM 970 C C . SER A 1 129 ? -3.088 9.623 13.998 1.00 63.75 129 SER A C 1
ATOM 972 O O . SER A 1 129 ? -3.184 10.645 13.320 1.00 63.75 129 SER A O 1
ATOM 974 N N . THR A 1 130 ? -4.059 9.286 14.853 1.00 71.94 130 THR A N 1
ATOM 975 C CA . THR A 1 130 ? -5.177 10.184 15.189 1.00 71.94 130 THR A CA 1
ATOM 976 C C . THR A 1 130 ? -4.957 10.757 16.582 1.00 71.94 130 THR A C 1
ATOM 978 O O . THR A 1 130 ? -5.235 10.110 17.589 1.00 71.94 130 THR A O 1
ATOM 981 N N . HIS A 1 131 ? -4.448 11.987 16.644 1.00 80.56 131 HIS A N 1
ATOM 982 C CA . HIS A 1 131 ? -4.164 12.663 17.907 1.00 80.56 131 HIS A CA 1
ATOM 983 C C . HIS A 1 131 ? -5.437 13.264 18.516 1.00 80.56 131 HIS A C 1
ATOM 985 O O . HIS A 1 131 ? -6.051 14.164 17.942 1.00 80.56 131 HIS A O 1
ATOM 991 N N . VAL A 1 132 ? -5.800 12.803 19.712 1.00 81.44 132 VAL A N 1
ATOM 992 C CA . VAL A 1 132 ? -6.897 13.323 20.543 1.00 81.44 132 VAL A CA 1
ATOM 993 C C . VAL A 1 132 ? -6.303 13.876 21.837 1.00 81.44 132 VAL A C 1
ATOM 995 O O . VAL A 1 132 ? -5.406 13.268 22.415 1.00 81.44 132 VAL A O 1
ATOM 998 N N . SER A 1 133 ? -6.807 15.016 22.309 1.00 82.31 133 SER A N 1
ATOM 999 C CA . SER A 1 133 ? -6.414 15.614 23.591 1.00 82.31 133 SER A CA 1
ATOM 1000 C C . SER A 1 133 ? -7.617 15.723 24.520 1.00 82.31 133 SER A C 1
ATOM 1002 O O . SER A 1 133 ? -8.644 16.271 24.124 1.00 82.31 133 SER A O 1
ATOM 1004 N N . VAL A 1 134 ? -7.476 15.235 25.754 1.00 82.50 134 VAL A N 1
ATOM 1005 C CA . VAL A 1 134 ? -8.527 15.230 26.781 1.00 82.50 134 VAL A CA 1
ATOM 1006 C C . VAL A 1 134 ? -7.955 15.812 28.073 1.00 82.50 134 VAL A C 1
ATOM 1008 O O . VAL A 1 134 ? -6.811 15.528 28.422 1.00 82.50 134 VAL A O 1
ATOM 1011 N N . GLN A 1 135 ? -8.744 16.615 28.782 1.00 85.31 135 GLN A N 1
ATOM 1012 C CA . GLN A 1 135 ? -8.468 17.048 30.153 1.00 85.31 135 GLN A CA 1
ATOM 1013 C C . GLN A 1 135 ? -9.505 16.387 31.062 1.00 85.31 135 GLN A C 1
ATOM 1015 O O . GLN A 1 135 ? -10.680 16.370 30.704 1.00 85.31 135 GLN A O 1
ATOM 1020 N N . LEU A 1 136 ? -9.063 15.812 32.183 1.00 83.62 136 LEU A N 1
ATOM 1021 C CA . LEU A 1 136 ? -9.908 15.070 33.121 1.00 83.62 136 LEU A CA 1
ATOM 1022 C C . LEU A 1 136 ? -9.480 15.357 34.558 1.00 83.62 136 LEU A C 1
ATOM 1024 O O . LEU A 1 136 ? -8.285 15.406 34.861 1.00 83.62 136 LEU A O 1
ATOM 1028 N N . PHE A 1 137 ? -10.460 15.504 35.439 1.00 82.56 137 PHE A N 1
ATOM 1029 C CA . PHE A 1 137 ? -10.270 15.632 36.877 1.00 82.56 137 PHE A CA 1
ATOM 1030 C C . PHE A 1 137 ? -10.216 14.253 37.554 1.00 82.56 137 PHE A C 1
ATOM 1032 O O . PHE A 1 137 ? -10.584 13.221 36.989 1.00 82.56 137 PHE A O 1
ATOM 1039 N N . ASN A 1 138 ? -9.735 14.212 38.798 1.00 82.69 138 ASN A N 1
ATOM 1040 C CA . ASN A 1 138 ? -9.647 12.959 39.543 1.00 82.69 138 ASN A CA 1
ATOM 1041 C C . ASN A 1 138 ? -11.030 12.322 39.769 1.00 82.69 138 ASN A C 1
ATOM 1043 O O . ASN A 1 138 ? -11.926 12.951 40.326 1.00 82.69 138 ASN A O 1
ATOM 1047 N N . GLY A 1 139 ? -11.146 11.036 39.440 1.00 81.12 139 GLY A N 1
ATOM 1048 C CA . GLY A 1 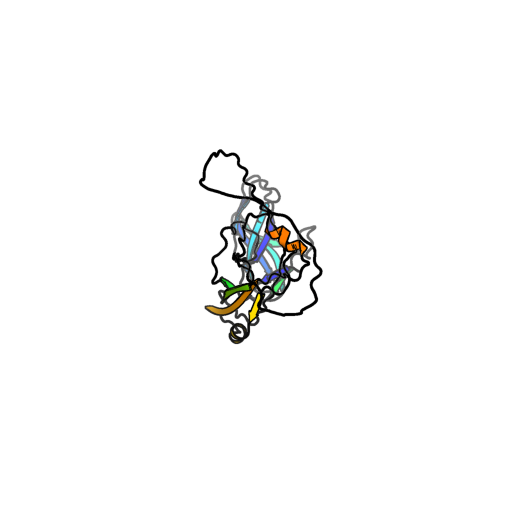139 ? -12.371 10.249 39.552 1.00 81.12 139 GLY A CA 1
ATOM 1049 C C . GLY A 1 139 ? -13.221 10.255 38.281 1.00 81.12 139 GLY A C 1
ATOM 1050 O O . GLY A 1 139 ? -14.121 9.422 38.163 1.00 81.12 139 GLY A O 1
ATOM 1051 N N . GLU A 1 140 ? -12.934 11.134 37.318 1.00 85.69 140 GLU A N 1
ATOM 1052 C CA . GLU A 1 140 ? -13.673 11.189 36.059 1.00 85.69 140 GLU A CA 1
ATOM 1053 C C . GLU A 1 140 ? -13.386 9.982 35.159 1.00 85.69 140 GLU A C 1
ATOM 1055 O O . GLU A 1 140 ? -12.344 9.322 35.227 1.00 85.69 140 GLU A O 1
ATOM 1060 N N . THR A 1 141 ? -14.357 9.674 34.302 1.00 89.62 141 THR A N 1
ATOM 1061 C CA . THR A 1 141 ? -14.258 8.630 33.281 1.00 89.62 141 THR A CA 1
ATOM 1062 C C . THR A 1 141 ? -14.865 9.146 31.982 1.00 89.62 141 THR A C 1
ATOM 1064 O O . THR A 1 141 ? -16.078 9.321 31.885 1.00 89.62 141 THR A O 1
ATOM 1067 N N . GLN A 1 142 ? -14.026 9.384 30.976 1.00 91.31 142 GLN A N 1
ATOM 1068 C CA . GLN A 1 142 ? -14.442 9.840 29.654 1.00 91.31 142 GLN A CA 1
ATOM 1069 C C . GLN A 1 142 ? -14.693 8.653 28.729 1.00 91.31 142 GLN A C 1
ATOM 1071 O O . GLN A 1 142 ? -13.845 7.773 28.582 1.00 91.31 142 GLN A O 1
ATOM 1076 N N . LYS A 1 143 ? -15.838 8.665 28.040 1.00 92.75 143 LYS A N 1
ATOM 1077 C CA . LYS A 1 143 ? -16.122 7.729 26.948 1.00 92.75 143 LYS A CA 1
ATOM 1078 C C . LYS A 1 143 ? -15.454 8.211 25.655 1.00 92.75 143 LYS A C 1
ATOM 1080 O O . LYS A 1 143 ? -15.706 9.333 25.213 1.00 92.75 143 LYS A O 1
ATOM 1085 N N . LEU A 1 144 ? -14.652 7.355 25.035 1.00 92.31 144 LEU A N 1
ATOM 1086 C CA . LEU A 1 144 ? -14.094 7.508 23.694 1.00 92.31 144 LEU A CA 1
ATOM 1087 C C . LEU A 1 144 ? -14.649 6.373 22.823 1.00 92.31 144 LEU A C 1
ATOM 1089 O O . LEU A 1 144 ? -14.311 5.210 23.020 1.00 92.31 144 LEU A O 1
ATOM 1093 N N . LEU A 1 145 ? -15.514 6.700 21.862 1.00 93.94 145 LEU A N 1
ATOM 1094 C CA . LEU A 1 145 ? -15.922 5.748 20.830 1.00 93.94 145 LEU A CA 1
ATOM 1095 C C . LEU A 1 145 ? -14.860 5.746 19.728 1.00 93.94 145 LEU A C 1
ATOM 1097 O O . LEU A 1 145 ? -14.530 6.812 19.196 1.00 93.94 145 LEU A O 1
ATOM 1101 N N . ILE A 1 146 ? -14.358 4.563 19.381 1.00 93.69 146 ILE A N 1
ATOM 1102 C CA . ILE A 1 146 ? -13.475 4.342 18.237 1.00 93.69 146 ILE A CA 1
ATOM 1103 C C . ILE A 1 146 ? -14.287 3.652 17.142 1.00 93.69 146 ILE A C 1
ATOM 1105 O O . ILE A 1 146 ? -14.931 2.630 17.380 1.00 93.69 146 ILE A O 1
ATOM 1109 N N . LYS A 1 147 ? -14.260 4.233 15.942 1.00 94.25 147 LYS A N 1
ATOM 1110 C CA . LYS A 1 147 ? -14.862 3.703 14.718 1.00 94.25 147 LYS A CA 1
ATOM 1111 C C . LYS A 1 147 ? -13.742 3.241 13.787 1.00 94.25 147 LYS A C 1
ATOM 1113 O O . LYS A 1 147 ? -12.896 4.050 13.404 1.00 94.25 147 LYS A O 1
ATOM 1118 N N . LEU A 1 148 ? -13.770 1.963 13.421 1.00 95.00 148 LEU A N 1
ATOM 1119 C CA . LEU A 1 148 ? -12.896 1.344 12.427 1.00 95.00 148 LEU A CA 1
ATOM 1120 C C . LEU A 1 148 ? -13.717 1.084 11.164 1.00 95.00 148 LEU A C 1
ATOM 1122 O O . LEU A 1 148 ? -14.683 0.327 11.208 1.00 95.00 148 LEU A O 1
ATOM 1126 N N . GLU A 1 149 ? -13.358 1.704 10.047 1.00 95.69 149 GLU A N 1
ATOM 1127 C CA . GLU A 1 149 ? -14.042 1.530 8.763 1.00 95.69 149 GLU A CA 1
ATOM 1128 C C . GLU A 1 149 ? -13.109 0.860 7.756 1.00 95.69 149 GLU A C 1
ATOM 1130 O O . GLU A 1 149 ? -12.007 1.352 7.521 1.00 95.69 149 GLU A O 1
ATOM 1135 N N . ASN A 1 150 ? -13.523 -0.266 7.170 1.00 95.94 150 ASN A N 1
ATOM 1136 C CA . ASN A 1 150 ? -12.732 -0.936 6.143 1.00 95.94 150 ASN A CA 1
ATOM 1137 C C . ASN A 1 150 ? -12.903 -0.217 4.797 1.00 95.94 150 ASN A C 1
ATOM 1139 O O . ASN A 1 150 ? -13.954 -0.308 4.159 1.00 95.94 150 ASN A O 1
ATOM 1143 N N . ILE A 1 151 ? -11.851 0.489 4.387 1.00 95.06 151 ILE A N 1
ATOM 1144 C CA . ILE A 1 151 ? -11.740 1.235 3.128 1.00 95.06 151 ILE A CA 1
ATOM 1145 C C . ILE A 1 151 ? -10.901 0.490 2.072 1.00 95.06 151 ILE A C 1
ATOM 1147 O O . ILE A 1 151 ? -10.629 1.043 1.009 1.00 95.06 151 ILE A O 1
ATOM 1151 N N . GLY A 1 152 ? -10.455 -0.736 2.369 1.00 91.44 152 GLY A N 1
ATOM 1152 C CA . GLY A 1 152 ? -9.745 -1.615 1.438 1.00 91.44 152 GLY A CA 1
ATOM 1153 C C . GLY A 1 152 ? -10.670 -2.537 0.641 1.00 91.44 152 GLY A C 1
ATOM 1154 O O . GLY A 1 152 ? -11.893 -2.498 0.778 1.00 91.44 152 GLY A O 1
ATOM 1155 N N . THR A 1 153 ? -10.068 -3.387 -0.193 1.00 91.38 153 THR A N 1
ATOM 1156 C CA . THR A 1 153 ? -10.756 -4.459 -0.936 1.00 91.38 153 THR A CA 1
ATOM 1157 C C . THR A 1 153 ? -10.861 -5.760 -0.142 1.00 91.38 153 THR A C 1
ATOM 1159 O O . THR A 1 153 ? -11.817 -6.510 -0.331 1.00 91.38 153 THR A O 1
ATOM 1162 N N . GLU A 1 154 ? -9.931 -6.002 0.784 1.00 95.12 154 GLU A N 1
ATOM 1163 C CA . GLU A 1 154 ? -9.861 -7.253 1.539 1.00 95.12 154 GLU A CA 1
ATOM 1164 C C . GLU A 1 154 ? -10.648 -7.186 2.854 1.00 95.12 154 GLU A C 1
ATOM 1166 O O . GLU A 1 154 ? -10.698 -6.126 3.489 1.00 95.12 154 GLU A O 1
ATOM 1171 N N . PRO A 1 155 ? -11.263 -8.294 3.303 1.00 95.62 155 PRO A N 1
ATOM 1172 C CA . PRO A 1 155 ? -11.893 -8.365 4.616 1.00 95.62 155 PRO A CA 1
ATOM 1173 C C . PRO A 1 155 ? -10.855 -8.288 5.746 1.00 95.62 155 PRO A C 1
ATOM 1175 O O . PRO A 1 155 ? -9.760 -8.840 5.653 1.00 95.62 155 PRO A O 1
ATOM 1178 N N . LEU A 1 156 ? -11.221 -7.646 6.857 1.00 95.31 156 LEU A N 1
ATOM 1179 C CA . LEU A 1 156 ? -10.463 -7.760 8.103 1.00 95.31 156 LEU A CA 1
ATOM 1180 C C . LEU A 1 156 ? -10.934 -9.011 8.860 1.00 95.31 156 LEU A C 1
ATOM 1182 O O . LEU A 1 156 ? -12.024 -9.001 9.429 1.00 95.31 156 LEU A O 1
ATOM 1186 N N . GLU A 1 157 ? -10.120 -10.065 8.873 1.00 93.50 157 GLU A N 1
ATOM 1187 C CA . GLU A 1 157 ? -10.420 -11.327 9.575 1.00 93.50 157 GLU A CA 1
ATOM 1188 C C . GLU A 1 157 ? -10.149 -11.261 11.091 1.00 93.50 157 GLU A C 1
ATOM 1190 O O . GLU A 1 157 ? -10.820 -11.934 11.870 1.00 93.50 157 GLU A O 1
ATOM 1195 N N . THR A 1 158 ? -9.180 -10.450 11.532 1.00 91.56 158 THR A N 1
ATOM 1196 C CA . THR A 1 158 ? -8.744 -10.358 12.937 1.00 91.56 158 THR A CA 1
ATOM 1197 C C . THR A 1 158 ? -8.562 -8.909 13.392 1.00 91.56 158 THR A C 1
ATOM 1199 O O . THR A 1 158 ? -8.226 -8.027 12.605 1.00 91.56 158 THR A O 1
ATOM 1202 N N . LEU A 1 159 ? -8.775 -8.656 14.687 1.00 93.00 159 LEU A N 1
ATOM 1203 C CA . LEU A 1 159 ? -8.553 -7.357 15.320 1.00 93.00 159 LEU A CA 1
ATOM 1204 C C . LEU A 1 159 ? -7.935 -7.560 16.707 1.00 93.00 159 LEU A C 1
ATOM 1206 O O . LEU A 1 159 ? -8.526 -8.221 17.557 1.00 93.00 159 LEU A O 1
ATOM 1210 N N . GLU A 1 160 ? -6.780 -6.946 16.944 1.00 91.75 160 GLU A N 1
ATOM 1211 C CA . GLU A 1 160 ? -6.149 -6.845 18.261 1.00 91.75 160 GLU A CA 1
ATOM 1212 C C . GLU A 1 160 ? -6.032 -5.364 18.646 1.00 91.75 160 GLU A C 1
ATOM 1214 O O . GLU A 1 160 ? -5.766 -4.511 17.797 1.00 91.75 160 GLU A O 1
ATOM 1219 N N . VAL A 1 161 ? -6.241 -5.046 19.926 1.00 91.31 161 VAL A N 1
ATOM 1220 C CA . VAL A 1 161 ? -6.089 -3.689 20.467 1.00 91.31 161 VAL A CA 1
ATOM 1221 C C . VAL A 1 161 ? -5.195 -3.755 21.698 1.00 91.31 161 VAL A C 1
ATOM 1223 O O . VAL A 1 161 ? -5.513 -4.441 22.667 1.00 91.31 161 VAL A O 1
ATOM 1226 N N . SER A 1 162 ? -4.092 -3.012 21.665 1.00 90.44 162 SER A N 1
ATOM 1227 C CA . SER A 1 162 ? -3.145 -2.865 22.771 1.00 90.44 162 SER A CA 1
ATOM 1228 C C . SER A 1 162 ? -2.931 -1.386 23.107 1.00 90.44 162 SER A C 1
ATOM 1230 O O . SER A 1 162 ? -3.197 -0.498 22.295 1.00 90.44 162 SER A O 1
ATOM 1232 N N . SER A 1 163 ? -2.459 -1.100 24.323 1.00 86.44 163 SER A N 1
ATOM 1233 C CA . SER A 1 163 ? -2.203 0.268 24.789 1.00 86.44 163 SER A CA 1
ATOM 1234 C C . SER A 1 163 ? -0.810 0.414 25.387 1.00 86.44 163 SER A C 1
ATOM 1236 O O . SER A 1 163 ? -0.397 -0.415 26.198 1.00 86.44 163 SER A O 1
ATOM 1238 N N . LYS A 1 164 ? -0.128 1.517 25.070 1.00 85.06 164 LYS A N 1
ATOM 1239 C CA . LYS A 1 164 ? 1.161 1.892 25.661 1.00 85.06 164 LYS A CA 1
ATOM 1240 C C . LYS A 1 164 ? 1.052 3.259 26.333 1.00 85.06 164 LYS A C 1
ATOM 1242 O O . LYS A 1 164 ? 0.955 4.279 25.657 1.00 85.06 164 LYS A O 1
ATOM 1247 N N . THR A 1 165 ? 1.100 3.281 27.661 1.00 78.88 165 THR A N 1
ATOM 1248 C CA . THR A 1 165 ? 1.121 4.522 28.450 1.00 78.88 165 THR A CA 1
ATOM 1249 C C . THR A 1 165 ? 2.532 5.111 28.475 1.00 78.88 165 THR A C 1
ATOM 1251 O O . THR A 1 165 ? 3.500 4.391 28.717 1.00 78.88 165 THR A O 1
ATOM 1254 N N . ILE A 1 166 ? 2.659 6.422 28.251 1.00 79.00 166 ILE A N 1
ATOM 1255 C CA . ILE A 1 166 ? 3.925 7.164 28.346 1.00 79.00 166 ILE A CA 1
ATOM 1256 C C . ILE A 1 166 ? 3.744 8.269 29.393 1.00 79.00 166 ILE A C 1
ATOM 1258 O O . ILE A 1 166 ? 3.151 9.311 29.118 1.00 79.00 166 ILE A O 1
ATOM 1262 N N . ASN A 1 167 ? 4.224 8.026 30.615 1.00 69.31 167 ASN A N 1
ATOM 1263 C CA . ASN A 1 167 ? 4.099 8.967 31.730 1.00 69.31 167 ASN A CA 1
ATOM 1264 C C . ASN A 1 167 ? 5.271 9.957 31.749 1.00 69.31 167 ASN A C 1
ATOM 1266 O O . ASN A 1 167 ? 6.415 9.557 31.928 1.00 69.31 167 ASN A O 1
ATOM 1270 N N . ASN A 1 168 ? 4.972 11.257 31.647 1.00 65.81 168 ASN A N 1
ATOM 1271 C CA . ASN A 1 168 ? 5.953 12.347 31.788 1.00 65.81 168 ASN A CA 1
ATOM 1272 C C . ASN A 1 168 ? 5.996 12.946 33.218 1.00 65.81 168 ASN A C 1
ATOM 1274 O O . ASN A 1 168 ? 6.639 13.963 33.460 1.00 65.81 168 ASN A O 1
ATOM 1278 N N . LYS A 1 169 ? 5.258 12.356 34.171 1.00 60.09 169 LYS A N 1
ATOM 1279 C CA . LYS A 1 169 ? 5.282 12.682 35.609 1.00 60.09 169 LYS A CA 1
ATOM 1280 C C . LYS A 1 169 ? 5.037 11.408 36.423 1.00 60.09 169 LYS A C 1
ATOM 1282 O O . LYS A 1 169 ? 4.137 10.639 36.100 1.00 60.09 169 LYS A O 1
ATOM 1287 N N . GLU A 1 170 ? 5.793 11.218 37.501 1.00 56.06 170 GLU A N 1
ATOM 1288 C CA . GLU A 1 170 ? 5.842 9.971 38.292 1.00 56.06 170 GLU A CA 1
ATOM 1289 C C . GLU A 1 170 ? 4.600 9.706 39.171 1.00 56.06 170 GLU A C 1
ATOM 1291 O O . GLU A 1 170 ? 4.499 8.662 39.804 1.00 56.06 170 GLU A O 1
ATOM 1296 N N . LYS A 1 171 ? 3.632 10.633 39.220 1.00 57.09 171 LYS A N 1
ATOM 1297 C CA . LYS A 1 171 ? 2.481 10.602 40.147 1.00 57.09 171 LYS A CA 1
ATOM 1298 C C . LYS A 1 171 ? 1.196 9.972 39.553 1.00 57.09 171 LYS A C 1
ATOM 1300 O O . LYS A 1 171 ? 0.099 10.290 40.004 1.00 57.09 171 LYS A O 1
ATOM 1305 N N . LEU A 1 172 ? 1.307 9.107 38.536 1.00 58.78 172 LEU A N 1
ATOM 1306 C CA . LEU A 1 172 ? 0.173 8.438 37.869 1.00 58.78 172 LEU A CA 1
ATOM 1307 C C . LEU A 1 172 ? 0.233 6.909 38.040 1.00 58.78 172 LEU A C 1
ATOM 1309 O O . LEU A 1 172 ? 1.055 6.246 37.410 1.00 58.78 172 LEU A O 1
ATOM 1313 N N . TYR A 1 173 ? -0.684 6.359 38.844 1.00 59.72 173 TYR A N 1
ATOM 1314 C CA . TYR A 1 173 ? -0.756 4.935 39.197 1.00 59.72 173 TYR A CA 1
ATOM 1315 C C . TYR A 1 173 ? -2.111 4.304 38.834 1.00 59.72 173 TYR A C 1
ATOM 1317 O O . TYR A 1 173 ? -3.162 4.848 39.169 1.00 59.72 173 TYR A O 1
ATOM 1325 N N . GLY A 1 174 ? -2.079 3.113 38.227 1.00 64.88 174 GLY A N 1
ATOM 1326 C CA . GLY A 1 174 ? -3.258 2.293 37.916 1.00 64.88 174 GLY A CA 1
ATOM 1327 C C . GLY A 1 174 ? -3.514 2.090 36.419 1.00 64.88 174 GLY A C 1
ATOM 1328 O O . GLY A 1 174 ? -2.741 2.527 35.569 1.00 64.88 174 GLY A O 1
ATOM 1329 N N . GLU A 1 175 ? -4.613 1.405 36.101 1.00 71.12 175 GLU A N 1
ATOM 1330 C CA . GLU A 1 175 ? -5.103 1.239 34.730 1.00 71.12 175 GLU A CA 1
ATOM 1331 C C . GLU A 1 175 ? -5.956 2.451 34.329 1.00 71.12 175 GLU A C 1
ATOM 1333 O O . GLU A 1 175 ? -7.003 2.720 34.922 1.00 71.12 175 GLU A O 1
ATOM 1338 N N . PHE A 1 176 ? -5.494 3.192 33.319 1.00 82.06 176 PHE A N 1
ATOM 1339 C CA . PHE A 1 176 ? -6.140 4.422 32.836 1.00 82.06 176 PHE A CA 1
ATOM 1340 C C . PHE A 1 176 ? -7.109 4.195 31.673 1.00 82.06 176 PHE A C 1
ATOM 1342 O O . PHE A 1 176 ? -7.872 5.096 31.326 1.00 82.06 176 PHE A O 1
ATOM 1349 N N . LEU A 1 177 ? -7.064 3.016 31.052 1.00 89.31 177 LEU A N 1
ATOM 1350 C CA . LEU A 1 177 ? -7.830 2.659 29.864 1.00 89.31 177 LEU A CA 1
ATOM 1351 C C . LEU A 1 177 ? -8.509 1.313 30.106 1.00 89.31 177 LEU A C 1
ATOM 1353 O O . LEU A 1 177 ? -7.852 0.351 30.489 1.00 89.31 177 LEU A O 1
ATOM 1357 N N . ILE A 1 178 ? -9.817 1.258 29.873 1.00 91.19 178 ILE A N 1
ATOM 1358 C CA . ILE A 1 178 ? -10.621 0.033 29.919 1.00 91.19 178 ILE A CA 1
ATOM 1359 C C . ILE A 1 178 ? -11.419 -0.016 28.620 1.00 91.19 178 ILE A C 1
ATOM 1361 O O . ILE A 1 178 ? -12.041 0.980 28.253 1.00 91.19 178 ILE A O 1
ATOM 1365 N N . TRP A 1 179 ? -11.426 -1.142 27.920 1.00 94.88 179 TRP A N 1
ATOM 1366 C CA . TRP A 1 179 ? -12.227 -1.321 26.712 1.00 94.88 179 TRP A CA 1
ATOM 1367 C C . TRP A 1 179 ? -12.788 -2.737 26.639 1.00 94.88 179 TRP A C 1
ATOM 1369 O O . TRP A 1 179 ? -12.298 -3.648 27.301 1.00 94.88 179 TRP A O 1
ATOM 1379 N N . ASP A 1 180 ? -13.817 -2.893 25.819 1.00 91.19 180 ASP A N 1
ATOM 1380 C CA . ASP A 1 180 ? -14.415 -4.175 25.463 1.00 91.19 180 ASP A CA 1
ATOM 1381 C C . ASP A 1 180 ? -14.456 -4.269 23.934 1.00 91.19 180 ASP A C 1
ATOM 1383 O O . ASP A 1 180 ? -14.663 -3.259 23.255 1.00 91.19 180 ASP A O 1
ATOM 1387 N N . LEU A 1 181 ? -14.207 -5.466 23.407 1.00 94.19 181 LEU A N 1
ATOM 1388 C CA . LEU A 1 181 ? -14.171 -5.766 21.981 1.00 94.19 181 LEU A CA 1
ATOM 1389 C C . LEU A 1 181 ? -15.232 -6.792 21.559 1.00 94.19 181 LEU A C 1
ATOM 1391 O O . LEU A 1 181 ? -15.306 -7.053 20.364 1.00 94.19 181 LEU A O 1
ATOM 1395 N N . GLU A 1 182 ? -16.050 -7.363 22.456 1.00 93.44 182 GLU A N 1
ATOM 1396 C CA . GLU A 1 182 ? -17.019 -8.419 22.094 1.00 93.44 182 GLU A CA 1
ATOM 1397 C C . GLU A 1 182 ? -17.927 -7.988 20.925 1.00 93.44 182 GLU A C 1
ATOM 1399 O O . GLU A 1 182 ? -18.013 -8.678 19.906 1.00 93.44 182 GLU A O 1
ATOM 1404 N N . GLU A 1 183 ? -18.506 -6.784 21.005 1.00 91.31 183 GLU A N 1
ATOM 1405 C CA . GLU A 1 183 ? -19.331 -6.205 19.934 1.00 91.31 183 GLU A CA 1
ATOM 1406 C C . GLU A 1 183 ? -18.549 -6.029 18.618 1.00 91.31 183 GLU A C 1
ATOM 1408 O O . GLU A 1 183 ? -19.080 -6.324 17.546 1.00 91.31 183 GLU A O 1
ATOM 1413 N N . ALA A 1 184 ? -17.287 -5.590 18.667 1.00 93.00 184 ALA A N 1
ATOM 1414 C CA . ALA A 1 184 ? -16.468 -5.349 17.476 1.00 93.00 184 ALA A CA 1
ATOM 1415 C C . ALA A 1 184 ? -15.955 -6.648 16.829 1.00 93.00 184 ALA A C 1
ATOM 1417 O O . ALA A 1 184 ? -15.943 -6.761 15.605 1.00 93.00 184 ALA A O 1
ATOM 1418 N N . LEU A 1 185 ? -15.578 -7.640 17.640 1.00 94.88 185 LEU A N 1
ATOM 1419 C CA . LEU A 1 185 ? -15.136 -8.960 17.188 1.00 94.88 185 LEU A CA 1
ATOM 1420 C C . LEU A 1 185 ? -16.299 -9.766 16.596 1.00 94.88 185 LEU A C 1
ATOM 1422 O O . LEU A 1 185 ? -16.106 -10.469 15.609 1.00 94.88 185 LEU A O 1
ATOM 1426 N N . SER A 1 186 ? -17.523 -9.595 17.114 1.00 94.31 186 SER A N 1
ATOM 1427 C CA . SER A 1 186 ? -18.736 -10.211 16.546 1.00 94.31 186 SER A CA 1
ATOM 1428 C C . SER A 1 186 ? -19.070 -9.754 15.114 1.00 94.31 186 SER A C 1
ATOM 1430 O O . SER A 1 186 ? -19.882 -10.383 14.437 1.00 94.31 186 SER A O 1
ATOM 1432 N N . GLN A 1 187 ? -18.445 -8.668 14.644 1.00 93.56 187 GLN A N 1
ATOM 1433 C CA . GLN A 1 187 ? -18.622 -8.101 13.302 1.00 93.56 187 GLN A CA 1
ATOM 1434 C C . GLN A 1 187 ? -17.538 -8.554 12.308 1.00 93.56 187 GLN A C 1
ATOM 1436 O O . GLN A 1 187 ? -17.566 -8.141 11.145 1.00 93.56 187 GLN A O 1
ATOM 1441 N N . LEU A 1 188 ? -16.589 -9.394 12.743 1.00 94.06 188 LEU A N 1
ATOM 1442 C CA . LEU A 1 188 ? -15.573 -9.980 11.872 1.00 94.06 188 LEU A CA 1
ATOM 1443 C C . LEU A 1 188 ? -16.131 -11.213 11.122 1.00 94.06 188 LEU A C 1
ATOM 1445 O O . LEU A 1 188 ? -16.919 -11.970 11.692 1.00 94.06 188 LEU A O 1
ATOM 1449 N N . PRO A 1 189 ? -15.738 -11.447 9.856 1.00 95.94 189 PRO A N 1
ATOM 1450 C CA . PRO A 1 189 ? -14.815 -10.632 9.068 1.00 95.94 189 PRO A CA 1
ATOM 1451 C C . PRO A 1 189 ? -15.430 -9.318 8.560 1.00 95.94 189 PRO A C 1
ATOM 1453 O O . PRO A 1 189 ? -16.475 -9.305 7.896 1.00 95.94 189 PRO A O 1
ATOM 1456 N N . LEU A 1 190 ? -14.757 -8.193 8.836 1.00 96.25 190 LEU A N 1
ATOM 1457 C CA . LEU A 1 190 ? -15.264 -6.863 8.494 1.00 96.25 190 LEU A CA 1
ATOM 1458 C C . LEU A 1 190 ? -15.029 -6.583 7.008 1.00 96.25 190 LEU A C 1
ATOM 1460 O O . LEU A 1 190 ? -13.933 -6.214 6.583 1.00 96.25 190 LEU A O 1
ATOM 1464 N N . LYS A 1 191 ? -16.081 -6.774 6.212 1.00 96.62 191 LYS A N 1
ATOM 1465 C CA . LYS A 1 191 ? -16.070 -6.613 4.750 1.00 96.62 191 LYS A CA 1
ATOM 1466 C C . LYS A 1 191 ? -15.803 -5.157 4.312 1.00 96.62 191 LYS A C 1
ATOM 1468 O O . LYS A 1 191 ? -16.104 -4.237 5.075 1.00 96.62 191 LYS A O 1
ATOM 1473 N N . PRO A 1 192 ? -15.324 -4.929 3.076 1.00 96.56 192 PRO A N 1
ATOM 1474 C CA . PRO A 1 192 ? -15.210 -3.597 2.477 1.00 96.56 192 PRO A CA 1
ATOM 1475 C C . PRO A 1 192 ? -16.461 -2.730 2.648 1.00 96.56 192 PRO A C 1
ATOM 1477 O O . PRO A 1 192 ? -17.594 -3.205 2.516 1.00 96.56 192 PRO A O 1
ATOM 1480 N N . GLY A 1 193 ? -16.260 -1.449 2.961 1.00 95.50 193 GLY A N 1
ATOM 1481 C CA . GLY A 1 193 ? -17.334 -0.488 3.215 1.00 95.50 193 GLY A CA 1
ATOM 1482 C C . GLY A 1 193 ? -18.161 -0.779 4.474 1.00 95.50 193 GLY A C 1
ATOM 1483 O O . GLY A 1 193 ? -19.267 -0.251 4.615 1.00 95.50 193 GLY A O 1
ATOM 1484 N N . LYS A 1 194 ? -17.681 -1.645 5.380 1.00 96.81 194 LYS A N 1
ATOM 1485 C CA . LYS A 1 194 ? -18.283 -1.869 6.701 1.00 96.81 194 LYS A CA 1
ATOM 1486 C C . LYS A 1 194 ? -17.476 -1.207 7.805 1.00 96.81 194 LYS A C 1
ATOM 1488 O O . LYS A 1 194 ? -16.301 -0.886 7.665 1.00 96.81 194 LYS A O 1
ATOM 1493 N N . THR A 1 195 ? -18.172 -0.965 8.906 1.00 96.38 195 THR A N 1
ATOM 1494 C CA . THR A 1 195 ? -17.671 -0.296 10.100 1.00 96.38 195 THR A CA 1
ATOM 1495 C C . THR A 1 195 ? -17.850 -1.225 11.287 1.00 96.38 195 THR A C 1
ATOM 1497 O O . THR A 1 195 ? -18.954 -1.727 11.463 1.00 96.38 195 THR A O 1
ATOM 1500 N N . ALA A 1 196 ? -16.808 -1.378 12.100 1.00 95.81 196 ALA A N 1
ATOM 1501 C CA . ALA A 1 196 ? -16.904 -1.867 13.470 1.00 95.81 196 ALA A CA 1
ATOM 1502 C C . ALA A 1 196 ? -16.673 -0.703 14.446 1.00 95.81 196 ALA A C 1
ATOM 1504 O O . ALA A 1 196 ? -15.981 0.273 14.133 1.00 95.81 196 ALA A O 1
ATOM 1505 N N . THR A 1 197 ? -17.236 -0.798 15.647 1.00 95.50 197 THR A N 1
ATOM 1506 C CA . THR A 1 197 ? -17.059 0.200 16.710 1.00 95.50 197 THR A CA 1
ATOM 1507 C C . THR A 1 197 ? -16.795 -0.467 18.043 1.00 95.50 197 THR A C 1
ATOM 1509 O O . THR A 1 197 ? -17.439 -1.459 18.367 1.00 95.50 197 THR A O 1
ATOM 1512 N N . PHE A 1 198 ? -15.911 0.125 18.842 1.00 95.69 198 PHE A N 1
ATOM 1513 C CA . PHE A 1 198 ? -15.717 -0.249 20.241 1.00 95.69 198 PHE A CA 1
ATOM 1514 C C . PHE A 1 198 ? -15.556 0.994 21.119 1.00 95.69 198 PHE A C 1
ATOM 1516 O O . PHE A 1 198 ? -15.261 2.094 20.638 1.00 95.69 198 PHE A O 1
ATOM 1523 N N . THR A 1 199 ? -15.788 0.836 22.421 1.00 95.06 199 THR A N 1
ATOM 1524 C CA . THR A 1 199 ? -15.632 1.921 23.396 1.00 95.06 199 THR A CA 1
ATOM 1525 C C . THR A 1 199 ? -14.360 1.730 24.208 1.00 95.06 199 THR A C 1
ATOM 1527 O O . THR A 1 199 ? -14.178 0.695 24.843 1.00 95.06 199 THR A O 1
ATOM 1530 N N . VAL A 1 200 ? -13.551 2.785 24.278 1.00 93.69 200 VAL A N 1
ATOM 1531 C CA . VAL A 1 200 ? -12.509 2.963 25.290 1.00 93.69 200 VAL A CA 1
ATOM 1532 C C . VAL A 1 200 ? -13.029 3.914 26.369 1.00 93.69 200 VAL A C 1
ATOM 1534 O O . VAL A 1 200 ? -13.539 4.997 26.081 1.00 93.69 200 VAL A O 1
ATOM 1537 N N . TYR A 1 201 ? -12.893 3.521 27.627 1.00 92.31 201 TYR A N 1
ATOM 1538 C CA . TYR A 1 201 ? -13.144 4.343 28.802 1.00 92.31 201 TYR A CA 1
ATOM 1539 C C . TYR A 1 201 ? -11.805 4.836 29.350 1.00 92.31 201 TYR A C 1
ATOM 1541 O O . TYR A 1 201 ? -10.987 4.039 29.808 1.00 92.31 201 TYR A O 1
ATOM 1549 N N . ILE A 1 202 ? -11.586 6.149 29.299 1.00 91.00 202 ILE A N 1
ATOM 1550 C CA . ILE A 1 202 ? -10.395 6.808 29.841 1.00 91.00 202 ILE A CA 1
ATOM 1551 C C . ILE A 1 202 ? -10.719 7.241 31.268 1.00 91.00 202 ILE A C 1
ATOM 1553 O O . ILE A 1 202 ? -11.558 8.120 31.462 1.00 91.00 202 ILE A O 1
ATOM 1557 N N . LYS A 1 203 ? -10.089 6.626 32.268 1.00 86.94 203 LYS A N 1
ATOM 1558 C CA . LYS A 1 203 ? -10.394 6.829 33.689 1.00 86.94 203 LYS A CA 1
ATOM 1559 C C . LYS A 1 203 ? -9.191 7.390 34.431 1.00 86.94 203 LYS A C 1
ATOM 1561 O O . LYS A 1 203 ? -8.139 6.762 34.461 1.00 86.94 203 LYS A O 1
ATOM 1566 N N . VAL A 1 204 ? -9.357 8.537 35.088 1.00 81.12 204 VAL A N 1
ATOM 1567 C CA . VAL A 1 204 ? -8.305 9.113 35.938 1.00 81.12 204 VAL A CA 1
ATOM 1568 C C . VAL A 1 204 ? -8.584 8.778 37.394 1.00 81.12 204 VAL A C 1
ATOM 1570 O O . VAL A 1 204 ? -9.594 9.189 37.962 1.00 81.12 204 VAL A O 1
ATOM 1573 N N . LYS A 1 205 ? -7.649 8.068 38.025 1.00 74.31 205 LYS A N 1
ATOM 1574 C CA . LYS A 1 205 ? -7.587 7.903 39.476 1.00 74.31 205 LYS A CA 1
ATOM 1575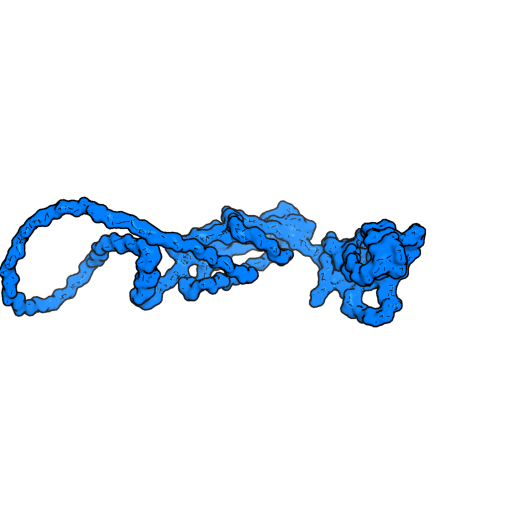 C C . LYS A 1 205 ? -6.206 8.354 39.944 1.00 74.31 205 LYS A C 1
ATOM 1577 O O . LYS A 1 205 ? -5.207 7.751 39.572 1.00 74.31 205 LYS A O 1
ATOM 1582 N N . LEU A 1 206 ? -6.156 9.409 40.750 1.00 68.38 206 LEU A N 1
ATOM 1583 C CA . LEU A 1 206 ? -4.966 9.751 41.521 1.00 68.38 206 LEU A CA 1
ATOM 1584 C C . LEU A 1 206 ? -4.913 8.863 42.765 1.00 68.38 206 LEU A C 1
ATOM 1586 O O . LEU A 1 206 ? -5.949 8.533 43.353 1.00 68.38 206 LEU A O 1
ATOM 1590 N N . ASP A 1 207 ? -3.704 8.491 43.175 1.00 60.94 207 ASP A N 1
ATOM 1591 C CA . ASP A 1 207 ? -3.494 7.828 44.455 1.00 60.94 207 ASP A CA 1
ATOM 1592 C C . ASP A 1 207 ? -3.144 8.866 45.529 1.00 60.94 207 ASP A C 1
ATOM 1594 O O . ASP A 1 207 ? -2.063 9.453 45.528 1.00 60.94 207 ASP A O 1
ATOM 1598 N N . PHE A 1 208 ? -4.089 9.104 46.440 1.00 59.34 208 PHE A N 1
ATOM 1599 C CA . PHE A 1 208 ? -3.911 9.977 47.603 1.00 59.34 208 PHE A CA 1
ATOM 1600 C C . PHE A 1 208 ? -3.427 9.219 48.852 1.00 59.34 208 PHE A C 1
ATOM 1602 O O . PHE A 1 208 ? -3.400 9.802 49.930 1.00 59.34 208 PHE A O 1
ATOM 1609 N N . SER A 1 209 ? -3.066 7.931 48.748 1.00 54.25 209 SER A N 1
ATOM 1610 C CA . SER A 1 209 ? -2.527 7.154 49.880 1.00 54.25 209 SER A CA 1
ATOM 1611 C C . SER A 1 209 ? -1.071 7.491 50.232 1.00 54.25 209 SER A C 1
ATOM 1613 O O . SER A 1 209 ? -0.552 7.028 51.250 1.00 54.25 209 SER A O 1
ATOM 1615 N N . CYS A 1 210 ? -0.419 8.331 49.424 1.00 44.19 210 CYS A N 1
ATOM 1616 C CA . CYS A 1 210 ? 0.873 8.924 49.741 1.00 44.19 210 CYS A CA 1
ATOM 1617 C C . CYS A 1 210 ? 0.832 9.714 51.062 1.00 44.19 210 CYS A C 1
ATOM 1619 O O . CYS A 1 210 ? -0.155 10.364 51.396 1.00 44.19 210 CYS A O 1
ATOM 1621 N N . GLN A 1 211 ? 1.943 9.664 51.799 1.00 47.38 211 GLN A N 1
ATOM 1622 C CA . GLN A 1 211 ? 2.085 10.211 53.153 1.00 47.38 211 GLN A CA 1
ATOM 1623 C C . GLN A 1 211 ? 1.748 11.713 53.248 1.00 47.38 211 GLN A C 1
ATOM 1625 O O . GLN A 1 211 ? 1.910 12.460 52.282 1.00 47.38 211 GLN A O 1
ATOM 1630 N N . GLU A 1 212 ? 1.361 12.146 54.456 1.00 47.53 212 GLU A N 1
ATOM 1631 C CA . GLU A 1 212 ? 0.733 13.441 54.808 1.00 47.53 212 GLU A CA 1
ATOM 1632 C C . GLU A 1 212 ? 1.389 14.709 54.215 1.00 47.53 212 GLU A C 1
ATOM 1634 O O . GLU A 1 212 ? 0.734 15.741 54.080 1.00 47.53 212 GLU A O 1
ATOM 1639 N N . ASN A 1 213 ? 2.661 14.640 53.819 1.00 46.75 213 ASN A N 1
ATOM 1640 C CA . ASN A 1 213 ? 3.424 15.765 53.282 1.00 46.75 213 ASN A CA 1
ATOM 1641 C C . ASN A 1 213 ? 3.061 16.149 51.830 1.00 46.75 213 ASN A C 1
ATOM 1643 O O . ASN A 1 213 ? 3.221 17.312 51.471 1.00 46.75 213 ASN A O 1
ATOM 1647 N N . LEU A 1 214 ? 2.531 15.240 50.992 1.00 46.72 214 LEU A N 1
ATOM 1648 C CA . LEU A 1 214 ? 2.231 15.575 49.581 1.00 46.72 214 LEU A CA 1
ATOM 1649 C C . LEU A 1 214 ? 1.018 16.502 49.381 1.00 46.72 214 LEU A C 1
ATOM 1651 O O . LEU A 1 214 ? 0.797 16.976 48.269 1.00 46.72 214 LEU A O 1
ATOM 1655 N N . LEU A 1 215 ? 0.250 16.808 50.431 1.00 48.25 215 LEU A N 1
ATOM 1656 C CA . LEU A 1 215 ? -0.799 17.832 50.356 1.00 48.25 215 LEU A CA 1
ATOM 1657 C C . LEU A 1 215 ? -0.232 19.263 50.311 1.00 48.25 215 LEU A C 1
ATOM 1659 O O . LEU A 1 215 ? -0.951 20.174 49.911 1.00 48.25 215 LEU A O 1
ATOM 1663 N N . GLN A 1 216 ? 1.042 19.470 50.668 1.00 48.34 216 GLN A N 1
ATOM 1664 C CA . GLN A 1 216 ? 1.695 20.781 50.560 1.00 48.34 216 GLN A CA 1
ATOM 1665 C C . GLN A 1 216 ? 2.061 21.128 49.104 1.00 48.34 216 GLN A C 1
ATOM 1667 O O . GLN A 1 216 ? 1.891 22.278 48.709 1.00 48.34 216 GLN A O 1
ATOM 1672 N N . ASP A 1 217 ? 2.431 20.137 48.278 1.00 44.22 217 ASP A N 1
ATOM 1673 C CA . ASP A 1 217 ? 2.707 20.310 46.836 1.00 44.22 217 ASP A CA 1
ATOM 1674 C C . ASP A 1 217 ? 1.508 20.875 46.046 1.00 44.22 217 ASP A C 1
ATOM 1676 O O . ASP A 1 217 ? 1.688 21.459 44.981 1.00 44.22 217 ASP A O 1
ATOM 1680 N N . LEU A 1 218 ? 0.273 20.691 46.531 1.00 48.59 218 LEU A N 1
ATOM 1681 C CA . LEU A 1 218 ? -0.944 21.191 45.871 1.00 48.59 218 LEU A CA 1
ATOM 1682 C C . LEU A 1 218 ? -1.207 22.685 46.124 1.00 48.59 218 LEU A C 1
ATOM 1684 O O . LEU A 1 218 ? -2.118 23.255 45.526 1.00 48.59 218 LEU A O 1
ATOM 1688 N N . ASN A 1 219 ? -0.445 23.311 47.022 1.00 47.97 219 ASN A N 1
ATOM 1689 C CA . ASN A 1 219 ? -0.706 24.663 47.511 1.00 47.97 219 ASN A CA 1
ATOM 1690 C C . ASN A 1 219 ? 0.056 25.756 46.727 1.00 47.97 219 ASN A C 1
ATOM 1692 O O . ASN A 1 219 ? -0.229 26.938 46.908 1.00 47.97 219 ASN A O 1
ATOM 1696 N N . ASP A 1 220 ? 1.007 25.371 45.866 1.00 47.75 220 ASP A N 1
ATOM 1697 C CA . ASP A 1 220 ? 1.918 26.293 45.161 1.00 47.75 220 ASP A CA 1
ATOM 1698 C C . ASP A 1 220 ? 1.302 26.878 43.866 1.00 47.75 220 ASP A C 1
ATOM 1700 O O . ASP A 1 220 ? 1.560 28.026 43.512 1.00 47.75 220 ASP A O 1
ATOM 1704 N N . ASP A 1 221 ? 0.371 26.157 43.222 1.00 48.69 221 ASP A N 1
ATOM 1705 C CA . ASP A 1 221 ? -0.418 26.626 42.059 1.00 48.69 221 ASP A CA 1
ATOM 1706 C C . ASP A 1 221 ? -1.676 27.448 42.462 1.00 48.69 221 ASP A C 1
ATOM 1708 O O . ASP A 1 221 ? -2.691 27.490 41.764 1.00 48.69 221 ASP A O 1
ATOM 1712 N N . GLY A 1 222 ? -1.635 28.133 43.612 1.00 47.88 222 GLY A N 1
ATOM 1713 C CA . GLY A 1 222 ? -2.558 29.230 43.952 1.00 47.88 222 GLY A CA 1
ATOM 1714 C C . GLY A 1 222 ? -4.024 28.875 44.260 1.00 47.88 222 GLY A C 1
ATOM 1715 O O . GLY A 1 222 ? -4.848 29.784 44.413 1.00 47.88 222 GLY A O 1
ATOM 1716 N N . ILE A 1 223 ? -4.384 27.593 44.382 1.00 40.06 223 ILE A N 1
ATOM 1717 C CA . ILE A 1 223 ? -5.757 27.167 44.707 1.00 40.06 223 ILE A CA 1
ATOM 1718 C C . ILE A 1 223 ? -6.031 27.342 46.209 1.00 40.06 223 ILE A C 1
ATOM 1720 O O . ILE A 1 223 ? -5.763 26.467 47.029 1.00 40.06 223 ILE A O 1
ATOM 1724 N N . SER A 1 224 ? -6.630 28.476 46.577 1.00 35.06 224 SER A N 1
ATOM 1725 C CA . SER A 1 224 ? -7.037 28.770 47.959 1.00 35.06 224 SER A CA 1
ATOM 1726 C C . SER A 1 224 ? -8.273 27.966 48.394 1.00 35.06 224 SER A C 1
ATOM 1728 O O . SER A 1 224 ? -9.407 28.443 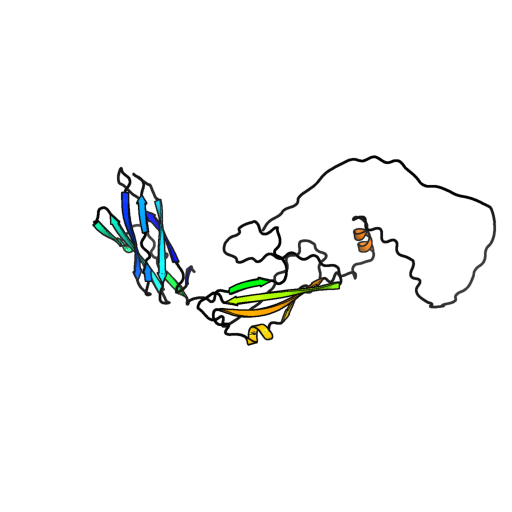48.356 1.00 35.06 224 SER A O 1
ATOM 1730 N N . VAL A 1 225 ? -8.056 26.730 48.857 1.00 36.41 225 VAL A N 1
ATOM 1731 C CA . VAL A 1 225 ? -9.110 25.894 49.458 1.00 36.41 225 VAL A CA 1
ATOM 1732 C C . VAL A 1 225 ? -9.469 26.420 50.853 1.00 36.41 225 VAL A C 1
ATOM 1734 O O . VAL A 1 225 ? -8.934 25.984 51.872 1.00 36.41 225 VAL A O 1
ATOM 1737 N N . SER A 1 226 ? -10.416 27.357 50.913 1.00 37.28 226 SER A N 1
ATOM 1738 C CA . SER A 1 226 ? -11.033 27.855 52.149 1.00 37.28 226 SER A CA 1
ATOM 1739 C C . SER A 1 226 ? -12.004 26.825 52.747 1.00 37.28 226 SER A C 1
ATOM 1741 O O . SER A 1 226 ? -13.220 27.012 52.795 1.00 37.28 226 SER A O 1
ATOM 1743 N N . GLY A 1 227 ? -11.452 25.697 53.200 1.00 37.34 227 GLY A N 1
ATOM 1744 C CA . GLY A 1 227 ? -12.208 24.604 53.801 1.00 37.34 227 GLY A CA 1
ATOM 1745 C C . GLY A 1 227 ? -12.971 25.044 55.052 1.00 37.34 227 GLY A C 1
ATOM 1746 O O . GLY A 1 227 ? -12.372 25.349 56.084 1.00 37.34 227 GLY A O 1
ATOM 1747 N N . LEU A 1 228 ? -14.305 25.025 54.983 1.00 39.25 228 LEU A N 1
ATOM 1748 C CA . LEU A 1 228 ? -15.147 25.097 56.176 1.00 39.25 228 LEU A CA 1
ATOM 1749 C C . LEU A 1 228 ? -14.867 23.866 57.060 1.00 39.25 228 LEU A C 1
ATOM 1751 O O . LEU A 1 228 ? -14.824 22.750 56.535 1.00 39.25 228 LEU A O 1
ATOM 1755 N N . PRO A 1 229 ? -14.703 24.023 58.387 1.00 36.09 229 PRO A N 1
ATOM 1756 C CA . PRO A 1 229 ? -14.396 22.905 59.271 1.00 36.09 229 PRO A CA 1
ATOM 1757 C C . PRO A 1 229 ? -15.618 21.990 59.435 1.00 36.09 229 PRO A C 1
ATOM 1759 O O . PRO A 1 229 ? -16.477 22.217 60.288 1.00 36.09 229 PRO A O 1
ATOM 1762 N N . VAL A 1 230 ? -15.686 20.933 58.622 1.00 35.41 230 VAL A N 1
ATOM 1763 C CA . VAL A 1 230 ? -16.674 19.856 58.768 1.00 35.41 230 VAL A CA 1
ATOM 1764 C C . VAL A 1 230 ? -16.335 19.053 60.024 1.00 35.41 230 VAL A C 1
ATOM 1766 O O . VAL A 1 230 ? -15.477 18.172 60.017 1.00 35.41 230 VAL A O 1
ATOM 1769 N N . SER A 1 231 ? -16.998 19.379 61.130 1.00 31.75 231 SER A N 1
ATOM 1770 C CA . SER A 1 231 ? -16.828 18.686 62.402 1.00 31.75 231 SER A CA 1
ATOM 1771 C C . SER A 1 231 ? -17.430 17.277 62.349 1.00 31.75 231 SER A C 1
ATOM 1773 O O . SER A 1 231 ? -18.615 17.084 62.079 1.00 31.75 231 SER A O 1
ATOM 1775 N N . SER A 1 232 ? -16.611 16.262 62.636 1.00 29.33 232 SER A N 1
ATOM 1776 C CA . SER A 1 232 ? -17.079 14.877 62.735 1.00 29.33 232 SER A CA 1
ATOM 1777 C C . SER A 1 232 ? -17.935 14.674 63.996 1.00 29.33 232 SER A C 1
ATOM 1779 O O . SER A 1 232 ? -17.499 15.071 65.084 1.00 29.33 232 SER A O 1
ATOM 1781 N N . PRO A 1 233 ? -19.104 14.015 63.918 1.00 32.03 233 PRO A N 1
ATOM 1782 C CA . PRO A 1 233 ? -19.953 13.809 65.083 1.00 32.03 233 PRO A CA 1
ATOM 1783 C C . PRO A 1 233 ? -19.394 12.735 66.033 1.00 32.03 233 PRO A C 1
ATOM 1785 O O . PRO A 1 233 ? -19.334 11.556 65.704 1.00 32.03 233 PRO A O 1
ATOM 1788 N N . PHE A 1 234 ? -19.066 13.170 67.252 1.00 30.31 234 PHE A N 1
ATOM 1789 C CA . PHE A 1 234 ? -19.107 12.407 68.507 1.00 30.31 234 PHE A CA 1
ATOM 1790 C C . PHE A 1 234 ? -18.484 10.992 68.553 1.00 30.31 234 PHE A C 1
ATOM 1792 O O . PHE A 1 234 ? -19.138 9.978 68.316 1.00 30.31 234 PHE A O 1
ATOM 1799 N N . ARG A 1 235 ? -17.304 10.907 69.185 1.00 37.22 235 ARG A N 1
ATOM 1800 C CA . ARG A 1 235 ? -17.049 9.868 70.200 1.00 37.22 235 ARG A CA 1
ATOM 1801 C C . ARG A 1 235 ? -16.656 10.513 71.527 1.00 37.22 235 ARG A C 1
ATOM 1803 O O . ARG A 1 235 ? -15.538 10.987 71.687 1.00 37.22 235 ARG A O 1
ATOM 1810 N N . HIS A 1 236 ? -17.576 10.512 72.490 1.00 33.56 236 HIS A N 1
ATOM 1811 C CA . HIS A 1 236 ? -17.263 10.869 73.874 1.00 33.56 236 HIS A CA 1
ATOM 1812 C C . HIS A 1 236 ? -16.381 9.785 74.509 1.00 33.56 236 HIS A C 1
ATOM 1814 O O . HIS A 1 236 ? -16.836 8.663 74.719 1.00 33.56 236 HIS A O 1
ATOM 1820 N N . ILE A 1 237 ? -15.151 10.139 74.887 1.00 33.41 237 ILE A N 1
ATOM 1821 C CA . ILE A 1 237 ? -14.358 9.394 75.870 1.00 33.41 237 ILE A CA 1
ATOM 1822 C C . ILE A 1 237 ? -13.909 10.394 76.936 1.00 33.41 237 ILE A C 1
ATOM 1824 O O . ILE A 1 237 ? -13.056 11.243 76.696 1.00 33.41 237 ILE A O 1
ATOM 1828 N N . VAL A 1 238 ? -14.523 10.312 78.115 1.00 31.70 238 VAL A N 1
ATOM 1829 C CA . VAL A 1 238 ? -14.244 11.209 79.243 1.00 31.70 238 VAL A CA 1
ATOM 1830 C C . VAL A 1 238 ? -13.005 10.730 79.997 1.00 31.70 238 VAL A C 1
ATOM 1832 O O . VAL A 1 238 ? -13.002 9.622 80.530 1.00 31.70 238 VAL A O 1
ATOM 1835 N N . LYS A 1 239 ? -11.989 11.592 80.119 1.00 33.34 239 LYS A N 1
ATOM 1836 C CA . LYS A 1 239 ? -10.951 11.526 81.165 1.00 33.34 239 LYS A CA 1
ATOM 1837 C C . LYS A 1 239 ? -10.668 12.936 81.727 1.00 33.34 239 LYS A C 1
ATOM 1839 O O . LYS A 1 239 ? -11.083 13.914 81.106 1.00 33.34 239 LYS A O 1
ATOM 1844 N N . PRO A 1 240 ? -10.138 13.050 82.962 1.00 30.84 240 PRO A N 1
ATOM 1845 C CA . PRO A 1 240 ? -10.572 14.116 83.867 1.00 30.84 240 PRO A CA 1
ATOM 1846 C C . PRO A 1 240 ? -9.782 15.431 83.804 1.00 30.84 240 PRO A C 1
ATOM 1848 O O . PRO A 1 240 ? -8.622 15.490 83.408 1.00 30.84 240 PRO A O 1
ATOM 1851 N N . ARG A 1 241 ? -10.457 16.475 84.297 1.00 30.69 241 ARG A N 1
ATOM 1852 C CA . ARG A 1 241 ? -9.972 17.831 84.599 1.00 30.69 241 ARG A CA 1
ATOM 1853 C C . ARG A 1 241 ? -8.815 17.814 85.605 1.00 30.69 241 ARG A C 1
ATOM 1855 O O . ARG A 1 241 ? -8.935 17.195 86.658 1.00 30.69 241 ARG A O 1
ATOM 1862 N N . LEU A 1 242 ? -7.779 18.608 85.334 1.00 32.31 242 LEU A N 1
ATOM 1863 C CA . LEU A 1 242 ? -6.916 19.199 86.360 1.00 32.31 242 LEU A CA 1
ATOM 1864 C C . LEU A 1 242 ? -7.116 20.722 86.318 1.00 32.31 242 LEU A C 1
ATOM 1866 O O . LEU A 1 242 ? -7.380 21.271 85.249 1.00 32.31 242 LEU A O 1
ATOM 1870 N N . GLU A 1 243 ? -7.040 21.402 87.459 1.00 29.86 243 GLU A N 1
ATOM 1871 C CA . GLU A 1 243 ? -7.318 22.841 87.540 1.00 29.86 243 GLU A CA 1
ATOM 1872 C C . GLU A 1 243 ? -6.054 23.693 87.631 1.00 29.86 243 GLU A C 1
ATOM 1874 O O . GLU A 1 243 ? -5.133 23.373 88.382 1.00 29.86 243 GLU A O 1
ATOM 1879 N N . THR A 1 244 ? -6.068 24.857 86.976 1.00 30.59 244 THR A N 1
ATOM 1880 C CA . THR A 1 244 ? -5.544 26.108 87.555 1.00 30.59 244 THR A CA 1
ATOM 1881 C C . THR A 1 244 ? -6.145 27.333 86.844 1.00 30.59 244 THR A C 1
ATOM 1883 O O . THR A 1 244 ? -6.705 27.234 85.755 1.00 30.59 244 THR A O 1
ATOM 1886 N N . LYS A 1 245 ? -6.106 28.481 87.523 1.00 30.70 245 LYS A N 1
ATOM 1887 C CA . LYS A 1 245 ? -6.736 29.789 87.220 1.00 30.70 245 LYS A CA 1
ATOM 1888 C C . LYS A 1 245 ? -5.783 30.869 87.802 1.00 30.70 245 LYS A C 1
ATOM 1890 O O . LYS A 1 245 ? -4.903 30.461 88.564 1.00 30.70 245 LYS A O 1
ATOM 1895 N N . PRO A 1 246 ? -5.988 32.201 87.669 1.00 42.09 246 PRO A N 1
ATOM 1896 C CA . PRO A 1 246 ? -6.724 33.045 86.702 1.00 42.09 246 PRO A CA 1
ATOM 1897 C C . PRO A 1 246 ? -5.722 33.839 85.791 1.00 42.09 246 PRO A C 1
ATOM 1899 O O . PRO A 1 246 ? -4.583 33.405 85.698 1.00 42.09 246 PRO A O 1
ATOM 1902 N N . VAL A 1 247 ? -6.008 34.899 85.004 1.00 31.50 247 VAL A N 1
ATOM 1903 C CA . VAL A 1 247 ? -6.588 36.245 85.282 1.00 31.50 247 VAL A CA 1
ATOM 1904 C C . VAL A 1 247 ? -7.017 36.961 83.969 1.00 31.50 247 VAL A C 1
ATOM 1906 O O . VAL A 1 247 ? -6.506 36.667 82.896 1.00 31.50 247 VAL A O 1
ATOM 1909 N N . ASN A 1 248 ? -7.974 37.892 84.093 1.00 28.09 248 ASN A N 1
ATOM 1910 C CA . ASN A 1 248 ? -8.634 38.746 83.075 1.00 28.09 248 ASN A CA 1
ATOM 1911 C C . ASN A 1 248 ? -8.114 40.216 83.156 1.00 28.09 248 ASN A C 1
ATOM 1913 O O . ASN A 1 248 ? -7.379 40.503 84.100 1.00 28.09 248 ASN A O 1
ATOM 1917 N N . PRO A 1 249 ? -8.681 41.224 82.446 1.00 45.03 249 PRO A N 1
ATOM 1918 C CA . PRO A 1 249 ? -9.085 41.418 81.029 1.00 45.03 249 PRO A CA 1
ATOM 1919 C C . PRO A 1 249 ? -8.360 42.710 80.491 1.00 45.03 249 PRO A C 1
ATOM 1921 O O . PRO A 1 249 ? -7.252 42.936 80.980 1.00 45.03 249 PRO A O 1
ATOM 1924 N N . PRO A 1 250 ? -8.878 43.626 79.615 1.00 43.16 250 PRO A N 1
ATOM 1925 C CA . PRO A 1 250 ? -10.058 43.687 78.714 1.00 43.16 250 PRO A CA 1
ATOM 1926 C C . PRO A 1 250 ? -9.663 44.145 77.258 1.00 43.16 250 PRO A C 1
ATOM 1928 O O . PRO A 1 250 ? -8.522 43.924 76.878 1.00 43.16 250 PRO A 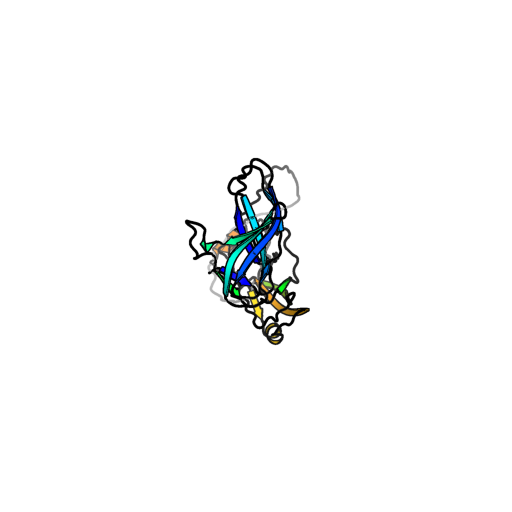O 1
ATOM 1931 N N . GLU A 1 251 ? -10.471 44.721 76.340 1.00 29.52 251 GLU A N 1
ATOM 1932 C CA . GLU A 1 251 ? -11.887 45.161 76.360 1.00 29.52 251 GLU A CA 1
ATOM 1933 C C . GLU A 1 251 ? -12.636 45.113 74.991 1.00 29.52 251 GLU A C 1
ATOM 1935 O O . GLU A 1 251 ? -13.443 44.217 74.758 1.00 29.52 251 GLU A O 1
ATOM 1940 N N . SER A 1 252 ? -12.451 46.134 74.139 1.00 26.16 252 SER A N 1
ATOM 1941 C CA . SER A 1 252 ? -13.326 46.614 73.048 1.00 26.16 252 SER A CA 1
ATOM 1942 C C . SER A 1 252 ? -12.481 47.502 72.091 1.00 26.16 252 SER A C 1
ATOM 1944 O O . SER A 1 252 ? -11.370 47.867 72.463 1.00 26.16 252 SER A O 1
ATOM 1946 N N . SER A 1 253 ? -12.872 47.938 70.882 1.00 26.66 253 SER A N 1
ATOM 1947 C CA . SER A 1 253 ? -14.011 47.672 69.975 1.00 26.66 253 SER A CA 1
ATOM 1948 C C . SER A 1 253 ? -13.694 48.220 68.560 1.00 26.66 253 SER A C 1
ATOM 1950 O O . SER A 1 253 ? -12.812 49.067 68.444 1.00 26.66 253 SER A O 1
ATOM 1952 N N . LYS A 1 254 ? -14.503 47.854 67.536 1.00 29.81 254 LYS A N 1
ATOM 1953 C CA . LYS A 1 254 ? -14.590 48.493 66.184 1.00 29.81 254 LYS A CA 1
ATOM 1954 C C . LYS A 1 254 ? -13.311 48.386 65.315 1.00 29.81 254 LYS A C 1
ATOM 1956 O O . LYS A 1 254 ? -12.258 48.033 65.818 1.00 29.81 254 LYS A O 1
ATOM 1961 N N . SER A 1 255 ? -13.307 48.684 64.010 1.00 24.27 255 SER A N 1
ATOM 1962 C CA . SER A 1 255 ? -14.274 48.505 62.896 1.00 24.27 255 SER A CA 1
ATOM 1963 C C . SER A 1 255 ? -13.492 48.670 61.564 1.00 24.27 255 SER A C 1
ATOM 1965 O O . SER A 1 255 ? -12.287 48.872 61.625 1.00 24.27 255 SER A O 1
ATOM 1967 N N . SER A 1 256 ? -14.156 48.581 60.397 1.00 25.80 256 SER A N 1
ATOM 1968 C CA . SER A 1 256 ? -13.873 49.325 59.132 1.00 25.80 256 SER A CA 1
ATOM 1969 C C . SER A 1 256 ? -12.430 49.837 58.848 1.00 25.80 256 SER A C 1
ATOM 1971 O O . SER A 1 256 ? -11.910 50.651 59.605 1.00 25.80 256 SER A O 1
ATOM 1973 N N . ASP A 1 257 ? -11.796 49.595 57.696 1.00 25.36 257 ASP A N 1
ATOM 1974 C CA . ASP A 1 257 ? -12.354 49.147 56.410 1.00 25.36 257 ASP A CA 1
ATOM 1975 C C . ASP A 1 257 ? -11.264 48.709 55.401 1.00 25.36 257 ASP A C 1
ATOM 1977 O O . ASP A 1 257 ? -10.067 48.768 55.685 1.00 25.36 257 ASP A O 1
ATOM 1981 N N . PHE A 1 258 ? -11.674 48.294 54.198 1.00 26.09 258 PHE A N 1
ATOM 1982 C CA . PHE A 1 258 ? -10.771 48.033 53.064 1.00 26.09 258 PHE A CA 1
ATOM 1983 C C . PHE A 1 258 ? -10.061 49.307 52.547 1.00 26.09 258 PHE A C 1
ATOM 1985 O O . PHE A 1 258 ? -10.682 50.364 52.448 1.00 26.09 258 PHE A O 1
ATOM 1992 N N . SER A 1 259 ? -8.832 49.173 52.013 1.00 25.72 259 SER A N 1
ATOM 1993 C CA . SER A 1 259 ? -8.560 49.235 50.546 1.00 25.72 259 SER A CA 1
ATOM 1994 C C . SER A 1 259 ? -7.172 49.779 50.123 1.00 25.72 259 SER A C 1
ATOM 1996 O O . SER A 1 259 ? -6.601 50.645 50.775 1.00 25.72 259 SER A O 1
ATOM 1998 N N . HIS A 1 260 ? -6.714 49.323 48.938 1.00 29.02 260 HIS A N 1
ATOM 1999 C CA . HIS A 1 260 ? -5.640 49.888 48.081 1.00 29.02 260 HIS A CA 1
ATOM 2000 C C . HIS A 1 260 ? -4.195 49.884 48.669 1.00 29.02 260 HIS A C 1
ATOM 2002 O O . HIS A 1 260 ? -4.014 49.720 49.864 1.00 29.02 260 HIS A O 1
ATOM 2008 N N . VAL A 1 261 ? -3.072 49.955 47.927 1.00 24.27 261 VAL A N 1
ATOM 2009 C CA . VAL A 1 261 ? -2.700 50.276 46.519 1.00 24.27 261 VAL A CA 1
ATOM 2010 C C . VAL A 1 261 ? -1.613 49.238 46.089 1.00 24.27 261 VAL A C 1
ATOM 2012 O O . VAL A 1 261 ? -0.620 49.127 46.791 1.00 24.27 261 VAL A O 1
ATOM 2015 N N . LYS A 1 262 ? -1.799 48.320 45.113 1.00 23.70 262 LYS A N 1
ATOM 2016 C CA . LYS A 1 262 ? -1.676 48.431 43.623 1.00 23.70 262 LYS A CA 1
ATOM 2017 C C . LYS A 1 262 ? -0.212 48.399 43.078 1.00 23.70 262 LYS A C 1
ATOM 2019 O O . LYS A 1 262 ? 0.697 48.870 43.738 1.00 23.70 262 LYS A O 1
ATOM 2024 N N . VAL A 1 263 ? -0.052 47.995 41.799 1.00 22.59 263 VAL A N 1
ATOM 2025 C CA . VAL A 1 263 ? 1.084 48.266 40.853 1.00 22.59 263 VAL A CA 1
ATOM 2026 C C . VAL A 1 263 ? 2.161 47.166 40.619 1.00 22.59 263 VAL A C 1
ATOM 2028 O O . VAL A 1 263 ? 3.336 47.369 40.873 1.00 22.59 263 VAL A O 1
ATOM 2031 N N . SER A 1 264 ? 1.754 46.095 39.914 1.00 24.17 264 SER A N 1
ATOM 2032 C CA . SER A 1 264 ? 2.291 45.632 38.596 1.00 24.17 264 SER A CA 1
ATOM 2033 C C . SER A 1 264 ? 3.755 45.172 38.362 1.00 24.17 264 SER A C 1
ATOM 2035 O O . SER A 1 264 ? 4.684 45.643 39.003 1.00 24.17 264 SER A O 1
ATOM 2037 N N . ARG A 1 265 ? 3.922 44.452 37.227 1.00 22.89 265 ARG A N 1
ATOM 2038 C CA . ARG A 1 265 ? 5.151 43.935 36.558 1.00 22.89 265 ARG A CA 1
ATOM 2039 C C . ARG A 1 265 ? 5.614 42.561 37.084 1.00 22.89 265 ARG A C 1
ATOM 2041 O O . ARG A 1 265 ? 5.512 42.313 38.273 1.00 22.89 265 ARG A O 1
ATOM 2048 N N . SER A 1 266 ? 6.091 41.630 36.247 1.00 22.98 266 SER A N 1
ATOM 2049 C CA . SER A 1 266 ? 6.230 41.633 34.772 1.00 22.98 266 SER A CA 1
ATOM 2050 C C . SER A 1 266 ? 6.214 40.217 34.176 1.00 22.98 266 SER A C 1
ATOM 2052 O O . SER A 1 266 ? 6.359 39.228 34.881 1.00 22.98 266 SER A O 1
ATOM 2054 N N . SER A 1 267 ? 6.059 40.164 32.853 1.00 24.84 267 SER A N 1
ATOM 2055 C CA . SER A 1 267 ? 6.202 39.003 31.969 1.00 24.84 267 SER A CA 1
ATOM 2056 C C . SER A 1 267 ? 7.318 38.006 32.315 1.00 24.84 267 SER A C 1
ATOM 2058 O O . SER A 1 267 ? 8.478 38.399 32.428 1.00 24.84 267 SER A O 1
ATOM 2060 N N . SER A 1 268 ? 7.008 36.716 32.186 1.00 23.77 268 SER A N 1
ATOM 2061 C CA . SER A 1 268 ? 7.566 35.936 31.072 1.00 23.77 268 SER A CA 1
ATOM 2062 C C . SER A 1 268 ? 6.592 34.833 30.645 1.00 23.77 268 SER A C 1
ATOM 2064 O O . SER A 1 268 ? 5.798 34.366 31.457 1.00 23.77 268 SER A O 1
ATOM 2066 N N . ALA A 1 269 ? 6.645 34.431 29.377 1.00 26.12 269 ALA A N 1
ATOM 2067 C CA . ALA A 1 269 ? 5.954 33.254 28.862 1.00 26.12 269 ALA A CA 1
ATOM 2068 C C . ALA A 1 269 ? 7.007 32.252 28.381 1.00 26.12 269 ALA A C 1
ATOM 2070 O O . ALA A 1 269 ? 7.914 32.628 27.640 1.00 26.12 269 ALA A O 1
ATOM 2071 N N . THR A 1 270 ? 6.870 30.986 28.774 1.00 22.72 270 THR A N 1
ATOM 2072 C CA . THR A 1 270 ? 7.819 29.926 28.418 1.00 22.72 270 THR A CA 1
ATOM 2073 C C . THR A 1 270 ? 7.063 28.783 27.755 1.00 22.72 270 THR A C 1
ATOM 2075 O O . THR A 1 270 ? 6.330 28.055 28.421 1.00 22.72 270 THR A O 1
ATOM 2078 N N . LEU A 1 271 ? 7.234 28.620 26.440 1.00 24.38 271 LEU A N 1
ATOM 2079 C CA . LEU A 1 271 ? 6.850 27.381 25.765 1.00 24.38 271 LEU A CA 1
ATOM 2080 C C . LEU A 1 271 ? 7.837 26.271 26.144 1.00 24.38 271 LEU A C 1
ATOM 2082 O O . LEU A 1 271 ? 9.038 26.514 26.235 1.00 24.38 271 LEU A O 1
ATOM 2086 N N . ALA A 1 272 ? 7.333 25.046 26.283 1.00 20.94 272 ALA A N 1
ATOM 2087 C CA . ALA A 1 272 ? 8.142 23.842 26.434 1.00 20.94 272 ALA A CA 1
ATOM 2088 C C . ALA A 1 272 ? 7.583 22.725 25.538 1.00 20.94 272 ALA A C 1
ATOM 2090 O O . ALA A 1 272 ? 6.832 21.859 25.980 1.00 20.94 272 ALA A O 1
ATOM 2091 N N . SER A 1 273 ? 7.927 22.776 24.252 1.00 20.89 273 SER A N 1
ATOM 2092 C CA . SER A 1 273 ? 7.709 21.684 23.300 1.00 20.89 273 SER A CA 1
ATOM 2093 C C . SER A 1 273 ? 8.883 20.707 23.357 1.00 20.89 273 SER A C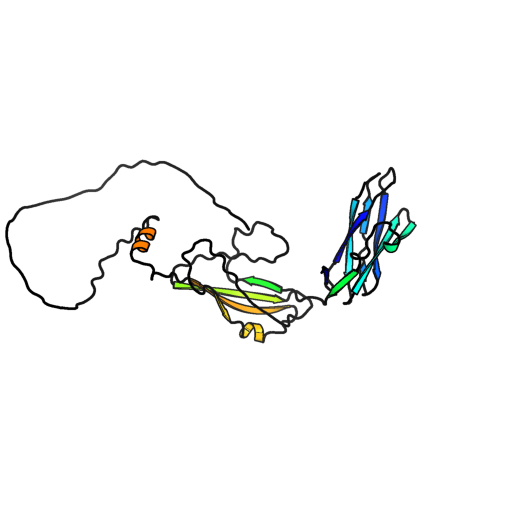 1
ATOM 2095 O O . SER A 1 273 ? 10.016 21.122 23.108 1.00 20.89 273 SER A O 1
ATOM 2097 N N . ILE A 1 274 ? 8.628 19.424 23.616 1.00 23.09 274 ILE A N 1
ATOM 2098 C CA . ILE A 1 274 ? 9.602 18.345 23.391 1.00 23.09 274 ILE A CA 1
ATOM 2099 C C . ILE A 1 274 ? 8.903 17.218 22.629 1.00 23.09 274 ILE A C 1
ATOM 2101 O O . ILE A 1 274 ? 7.793 16.816 22.971 1.00 23.09 274 ILE A O 1
ATOM 2105 N N . THR A 1 275 ? 9.564 16.760 21.572 1.00 23.95 275 THR A N 1
ATOM 2106 C CA . THR A 1 275 ? 9.105 15.760 20.605 1.00 23.95 275 THR A CA 1
ATOM 2107 C C . THR A 1 275 ? 9.666 14.373 20.904 1.00 23.95 275 THR A C 1
ATOM 2109 O O . THR A 1 275 ? 10.715 14.237 21.537 1.00 23.95 275 THR A O 1
ATOM 2112 N N . SER A 1 276 ? 9.031 13.343 20.352 1.00 25.14 276 SER A N 1
ATOM 2113 C CA . SER A 1 276 ? 9.634 12.043 20.025 1.00 25.14 276 SER A CA 1
ATOM 2114 C C . SER A 1 276 ? 8.918 11.478 18.806 1.00 25.14 276 SER A C 1
ATOM 2116 O O . SER A 1 276 ? 7.676 11.627 18.778 1.00 25.14 276 SER A O 1
#

Secondary structure (DSSP, 8-state):
--EEETTS-EEEEEEE---SSS-EEEEEEEEEEEES-EEEE-EEEEEPTT--SEEEEEEEEE-S-EEEEEEEEEEEETTEEEEEEGGGSTT--GGGSEEEEEPP---EEEEESSPBPTT-----SS-----B-----TT-EEEEEEEEEE-SSS-B-----------SSTT--S--EEEE-HHHHTT-SB-TT-EEEEEEEEE------S-GGGGSGGGTT---------PPP-------------------------------------------

pLDDT: mean 73.22, std 26.01, range [20.89, 97.31]

Organism: Eleutherodactylus coqui (NCBI:txid57060)

Radius of gyration: 35.66 Å; chains: 1; bounding box: 50×66×118 Å

InterPro domains:
  IPR013935 Trs120/TRAPPC9 [PTHR21512] (1-260)
  IPR058565 Trs120/TRAPPC9, first Ig-like domain [PF26254] (5-80)

Sequence (276 aa):
DFQWVQGDVCEVQLMVYNPMPFELRVETMGLLTSGVEFESLPAALSLPAESGLYPVTLVGVPRTTGQITVNGYHTSVFGVYSDCLLDNLPGLKNNGCTVDVIPALPRLQISTSLPRSAHSLQPSSDNVSTHVSVQLFNGETQKLLIKLENIGTEPLETLEVSSKTINNKEKLYGEFLIWDLEEALSQLPLKPGKTATFTVYIKVKLDFSCQENLLQDLNDDGISVSGLPVSSPFRHIVKPRLETKPVNPPESSKSSDFSHVKVSRSSSATLASITS

Foldseek 3Di:
DAEAEAFDKDKDKDWDFDAAQAKWWWQWKWWDKDDADKAWDIDTDIQGHRNHGDIDMTMIHGNDWFKMFGQDMWTATPNDIDDDGPVPDPPDDSVPGMHGYDYHDWDKDKDKPADADPVPPDDDPDDPDGHHDDDDDAFDKDKMKMKIAGQDQDWQQDDDDDDDDDDPDPQFDDDQKDWDCPQQNVCPSQHHGGMGMIIIIGHGHTDPVPDPPVVVVVPPVPP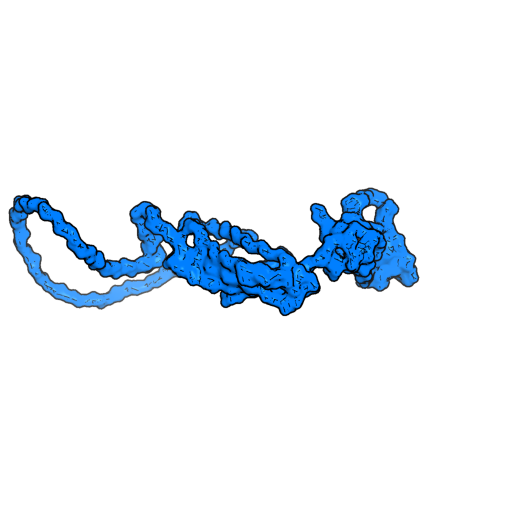PPPDDPPDDDDDDDDDDDDDDDDDDDDDDDDDDDDDDDDDDDDDDDDDDDDDD